Protein 5LBD (pdb70)

B-factor: mean 34.75, std 17.04, range [12.64, 109.46]

Structure (mmCIF, N/CA/C/O backbone):
data_5LBD
#
_entry.id   5LBD
#
_cell.length_a   38.800
_cell.length_b   65.191
_cell.length_c   85.590
_cell.angle_alpha   90.00
_cell.angle_beta   90.00
_cell.angle_gamma   90.00
#
_symmetry.space_group_name_H-M   'P 2 21 21'
#
loop_
_entity.id
_entity.type
_entity.pdbx_description
1 polymer 'Copper-transporting ATPase PAA1, chloroplastic'
2 non-polymer 'IODIDE ION'
3 non-polymer 'AMMONIUM ION'
4 non-polymer 'CHLORIDE ION'
5 non-polymer 1,2-ETHANEDIOL
6 water water
#
loop_
_atom_site.group_PDB
_atom_site.id
_atom_site.type_symbol
_atom_site.label_atom_id
_atom_site.label_alt_id
_atom_site.label_comp_id
_atom_site.label_asym_id
_atom_site.label_entity_id
_atom_site.label_seq_id
_atom_site.pdbx_PDB_ins_code
_atom_site.Cartn_x
_atom_site.Cartn_y
_atom_site.Cartn_z
_atom_site.o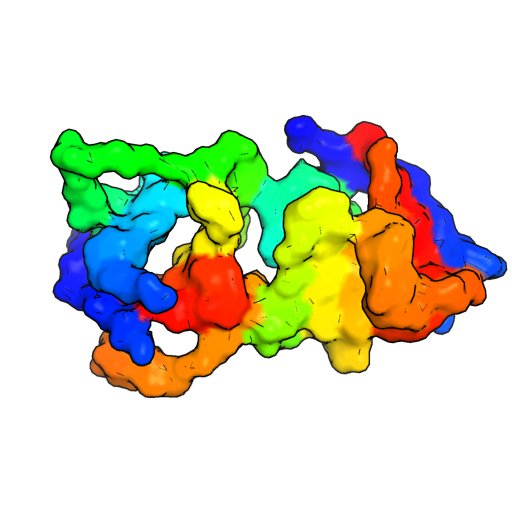ccupancy
_atom_site.B_iso_or_equiv
_atom_site.auth_seq_id
_atom_site.auth_comp_id
_atom_site.auth_asym_id
_atom_site.auth_atom_id
_atom_site.pdbx_PDB_model_num
ATOM 1 N N . SER A 1 3 ? 5.319 15.037 95.459 1.00 50.45 606 SER A N 1
ATOM 2 C CA . SER A 1 3 ? 5.740 16.380 95.832 1.00 54.29 606 SER A CA 1
ATOM 3 C C . SER A 1 3 ? 4.659 17.376 95.476 1.00 61.77 606 SER A C 1
ATOM 4 O O . SER A 1 3 ? 3.880 17.801 96.325 1.00 69.03 606 SER A O 1
ATOM 11 N N . HIS A 1 4 ? 4.615 17.719 94.197 1.00 44.61 607 HIS A N 1
ATOM 12 C CA . HIS A 1 4 ? 3.715 18.722 93.657 1.00 43.63 607 HIS A CA 1
ATOM 13 C C . HIS A 1 4 ? 2.551 18.026 92.958 1.00 43.97 607 HIS A C 1
ATOM 14 O O . HIS A 1 4 ? 2.674 17.680 91.777 1.00 47.62 607 HIS A O 1
ATOM 28 N N . PRO A 1 5 ? 1.420 17.779 93.633 1.00 31.80 608 PRO A N 1
ATOM 29 C CA . PRO A 1 5 ? 0.363 16.984 92.996 1.00 27.81 608 PRO A CA 1
ATOM 30 C C . PRO A 1 5 ? -0.185 17.672 91.758 1.00 27.09 608 PRO A C 1
ATOM 31 O O . PRO A 1 5 ? -0.397 18.891 91.734 1.00 24.30 608 PRO A O 1
ATOM 42 N N A VAL A 1 6 ? -0.411 16.876 90.717 0.41 25.53 609 VAL A N 1
ATOM 43 N N B VAL A 1 6 ? -0.407 16.867 90.720 0.59 25.17 609 VAL A N 1
ATOM 44 C CA A VAL A 1 6 ? -1.037 17.355 89.492 0.41 24.33 609 VAL A CA 1
ATOM 45 C CA B VAL A 1 6 ? -1.018 17.327 89.480 0.59 23.83 609 VAL A CA 1
ATOM 46 C C A VAL A 1 6 ? -2.060 16.324 89.042 0.41 21.43 609 VAL A C 1
ATOM 47 C C B VAL A 1 6 ? -2.069 16.312 89.057 0.59 21.27 609 VAL A C 1
ATOM 48 O O A VAL A 1 6 ? -1.805 15.114 89.088 0.41 23.67 609 VAL A O 1
ATOM 49 O O B VAL A 1 6 ? -1.838 15.098 89.125 0.59 23.91 609 VAL A O 1
ATOM 74 N N . VAL A 1 7 ? -3.219 16.813 88.597 1.00 21.29 610 VAL A N 1
ATOM 75 C CA . VAL A 1 7 ? -4.234 15.939 88.039 1.00 19.73 610 VAL A CA 1
ATOM 76 C C . VAL A 1 7 ? -3.657 15.262 86.815 1.00 24.54 610 VAL A C 1
ATOM 77 O O . VAL A 1 7 ? -3.091 15.923 85.933 1.00 23.51 610 VAL A O 1
ATOM 91 N N . THR A 1 8 ? -3.772 13.934 86.750 1.00 23.88 611 THR A N 1
ATOM 92 C CA . THR A 1 8 ? -3.313 13.242 85.552 1.00 29.67 611 THR A CA 1
ATOM 93 C C . THR A 1 8 ? -4.440 12.591 84.776 1.00 36.63 611 THR A C 1
ATOM 94 O O . THR A 1 8 ? -4.427 12.602 83.538 1.00 34.46 611 THR A O 1
ATOM 105 N N . GLU A 1 9 ? -5.431 12.052 85.465 1.00 21.40 612 GLU A N 1
ATOM 106 C CA . GLU A 1 9 ? -6.476 11.298 84.803 1.00 25.92 612 GLU A CA 1
ATOM 107 C C . GLU A 1 9 ? -7.787 11.505 85.534 1.00 24.18 612 GLU A C 1
ATOM 108 O O . GLU A 1 9 ? -7.841 11.454 86.768 1.00 22.65 612 GLU A O 1
ATOM 120 N N . VAL A 1 10 ? -8.844 11.713 84.763 1.00 20.28 613 VAL A N 1
ATOM 121 C CA . VAL A 1 10 ? -10.202 11.729 85.272 1.00 17.18 613 VAL A CA 1
ATOM 122 C C . VAL A 1 10 ? -10.927 10.563 84.631 1.00 18.46 613 VAL A C 1
ATOM 123 O O . VAL A 1 10 ? -10.970 10.468 83.398 1.00 21.66 613 VAL A O 1
ATOM 136 N N . ILE A 1 11 ? -11.469 9.654 85.456 1.00 18.23 614 ILE A N 1
ATOM 137 C CA . ILE A 1 11 ? -12.119 8.438 84.978 1.00 20.29 614 ILE A CA 1
ATOM 138 C C . ILE A 1 11 ? -13.613 8.516 85.280 1.00 20.22 614 ILE A C 1
ATOM 139 O O . ILE A 1 11 ? -13.999 8.781 86.425 1.00 20.75 614 ILE A O 1
ATOM 155 N N . ILE A 1 12 ? -14.437 8.225 84.278 1.00 26.52 615 ILE A N 1
ATOM 156 C CA . ILE A 1 12 ? -15.885 8.432 84.320 1.00 29.74 615 ILE A CA 1
ATOM 157 C C . ILE A 1 12 ? -16.581 7.095 84.100 1.00 27.70 615 ILE A C 1
ATOM 158 O O . ILE A 1 12 ? -16.288 6.409 83.117 1.00 30.76 615 ILE A O 1
ATOM 174 N N . PRO A 1 13 ? -17.567 6.720 84.922 1.00 31.04 616 PRO A N 1
ATOM 175 C CA . PRO A 1 13 ? -18.330 5.483 84.721 1.00 34.59 616 PRO A CA 1
ATOM 176 C C . PRO A 1 13 ? -19.535 5.639 83.808 1.00 38.94 616 PRO A C 1
ATOM 177 O O . PRO A 1 13 ? -20.036 4.579 83.378 1.00 47.17 616 PRO A O 1
ATOM 188 N N . THR A 1 23 ? -25.202 12.039 84.158 1.00 52.43 626 THR A N 1
ATOM 189 C CA . THR A 1 23 ? -23.872 11.717 83.641 1.00 47.81 626 THR A CA 1
ATOM 190 C C . THR A 1 23 ? -23.035 12.985 83.412 1.00 39.42 626 THR A C 1
ATOM 191 O O . THR A 1 23 ? -23.544 13.996 82.948 1.00 45.66 626 THR A O 1
ATOM 201 N N . TRP A 1 24 ? -21.750 12.929 83.745 1.00 27.54 627 TRP A N 1
ATOM 202 C CA . TRP A 1 24 ? -20.901 14.111 83.744 1.00 25.01 627 TRP A CA 1
ATOM 203 C C . TRP A 1 24 ? -19.629 13.799 82.973 1.00 34.40 627 TRP A C 1
ATOM 204 O O . TRP A 1 24 ? -19.060 12.710 83.108 1.00 31.72 627 TRP A O 1
ATOM 225 N N . SER A 1 25 ? -19.165 14.765 82.199 1.00 23.54 628 SER A N 1
ATOM 226 C CA . SER A 1 25 ? -17.940 14.575 81.445 1.00 21.57 628 SER A CA 1
ATOM 227 C C . SER A 1 25 ? -16.729 14.775 82.346 1.00 19.73 628 SER A C 1
ATOM 228 O O . SER A 1 25 ? -16.834 15.240 83.488 1.00 17.45 628 SER A O 1
ATOM 236 N N . GLU A 1 26 ? -15.548 14.475 81.789 1.00 18.39 629 GLU A N 1
ATOM 237 C CA . GLU A 1 26 ? -14.311 14.705 82.523 1.00 17.21 629 GLU A CA 1
ATOM 238 C C . GLU A 1 26 ? -14.178 16.168 82.918 1.00 14.98 629 GLU A C 1
ATOM 239 O O . GLU A 1 26 ? -13.823 16.477 84.068 1.00 15.16 629 GLU A O 1
ATOM 251 N N A VAL A 1 27 ? -14.444 17.082 81.979 0.48 16.24 630 VAL A N 1
ATOM 252 N N B VAL A 1 27 ? -14.466 17.095 82.004 0.52 18.06 630 VAL A N 1
ATOM 253 C CA A VAL A 1 27 ? -14.330 18.512 82.269 0.48 16.37 630 VAL A CA 1
ATOM 254 C CA B VAL A 1 27 ? -14.276 18.495 82.375 0.52 17.24 630 VAL A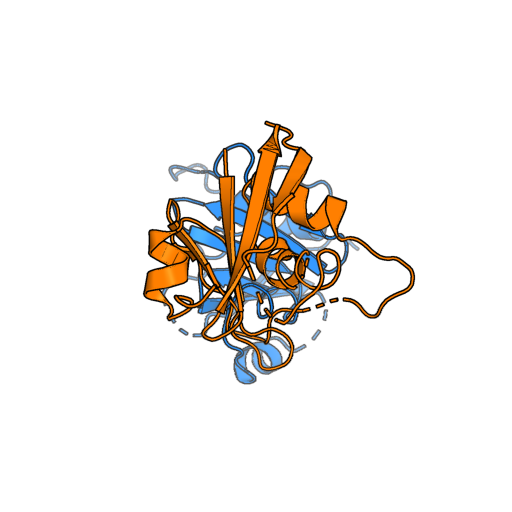 CA 1
ATOM 255 C C A VAL A 1 27 ? -15.351 18.930 83.322 0.48 16.98 630 VAL A C 1
ATOM 256 C C B VAL A 1 27 ? -15.365 18.968 83.326 0.52 15.15 630 VAL A C 1
ATOM 257 O O A VAL A 1 27 ? -15.039 19.677 84.256 0.48 14.78 630 VAL A O 1
ATOM 258 O O B VAL A 1 27 ? -15.111 19.809 84.194 0.52 18.54 630 VAL A O 1
ATOM 283 N N . GLU A 1 28 ? -16.585 18.446 83.198 1.00 14.87 631 GLU A N 1
ATOM 284 C CA . GLU A 1 28 ? -17.620 18.844 84.141 1.00 16.31 631 GLU A CA 1
ATOM 285 C C . GLU A 1 28 ? -17.303 18.362 85.544 1.00 15.39 631 GLU A C 1
ATOM 286 O O . GLU A 1 28 ? -17.563 19.079 86.513 1.00 16.45 631 GLU A O 1
ATOM 299 N N . VAL A 1 29 ? -16.763 17.141 85.661 1.00 15.01 632 VAL A N 1
ATOM 300 C CA . VAL A 1 29 ? -16.371 16.614 86.970 1.00 14.84 632 VAL A CA 1
ATOM 301 C C . VAL A 1 29 ? -15.304 17.489 87.594 1.00 14.78 632 VAL A C 1
ATOM 302 O O . VAL A 1 29 ? -15.376 17.822 88.788 1.00 15.77 632 VAL A O 1
ATOM 315 N N . LEU A 1 30 ? -14.324 17.914 86.793 1.00 13.95 633 LEU A N 1
ATOM 316 C CA . LEU A 1 30 ? -13.285 18.803 87.305 1.00 17.88 633 LEU A CA 1
ATOM 317 C C . LEU A 1 30 ? -13.872 20.129 87.774 1.00 15.19 633 LEU A C 1
ATOM 318 O O . LEU A 1 30 ? -13.464 20.677 88.815 1.00 16.23 633 LEU A O 1
ATOM 351 N N . LEU A 1 32 ? -16.981 20.758 88.778 1.00 16.38 635 LEU A N 1
ATOM 352 C CA . LEU A 1 32 ? -17.783 20.604 89.987 1.00 14.39 635 LEU A CA 1
ATOM 353 C C . LEU A 1 32 ? -16.886 20.424 91.197 1.00 13.52 635 LEU A C 1
ATOM 354 O O . LEU A 1 32 ? -17.114 21.015 92.254 1.00 15.42 635 LEU A O 1
ATOM 370 N N . ALA A 1 33 ? -15.868 19.582 91.062 1.00 15.43 636 ALA A N 1
ATOM 371 C CA . ALA A 1 33 ? -14.966 19.369 92.205 1.00 15.84 636 ALA A CA 1
ATOM 372 C C . ALA A 1 33 ? -14.217 20.651 92.564 1.00 13.96 636 ALA A C 1
ATOM 373 O O . ALA A 1 33 ? -14.053 20.988 93.738 1.00 16.68 636 ALA A O 1
ATOM 380 N N . ALA A 1 34 ? -13.798 21.413 91.558 1.00 14.84 637 ALA A N 1
ATOM 381 C CA . ALA A 1 34 ? -13.118 22.661 91.844 1.00 14.94 637 ALA A CA 1
ATOM 382 C C . ALA A 1 34 ? -14.011 23.645 92.582 1.00 16.93 637 ALA A C 1
ATOM 383 O O . ALA A 1 34 ? -13.513 24.457 93.353 1.00 17.28 637 ALA A O 1
ATOM 390 N N . ALA A 1 35 ? -15.316 23.632 92.321 1.00 15.25 638 ALA A N 1
ATOM 391 C CA . ALA A 1 35 ? -16.211 24.522 93.041 1.00 17.58 638 ALA A CA 1
ATOM 392 C C . ALA A 1 35 ? -16.235 24.190 94.529 1.00 15.64 638 ALA A C 1
ATOM 393 O O . ALA A 1 35 ? -16.273 25.082 95.377 1.00 18.11 638 ALA A O 1
ATOM 400 N N . VAL A 1 36 ? -16.202 22.902 94.849 1.00 15.17 639 VAL A N 1
ATOM 401 C CA . VAL A 1 36 ? -16.093 22.483 96.246 1.00 15.60 639 VAL A CA 1
ATOM 402 C C . VAL A 1 36 ? -14.760 22.927 96.832 1.00 15.87 639 VAL A C 1
ATOM 403 O O . VAL A 1 36 ? -14.697 23.398 97.980 1.00 19.35 639 VAL A O 1
ATOM 416 N N . GLU A 1 37 ? -13.683 22.710 96.081 1.00 17.07 640 GLU A N 1
ATOM 417 C CA . GLU A 1 37 ? -12.309 22.909 96.543 1.00 20.90 640 GLU A CA 1
ATOM 418 C C . GLU A 1 37 ? -11.807 24.344 96.397 1.00 18.35 640 GLU A C 1
ATOM 419 O O . GLU A 1 37 ? -10.664 24.599 96.766 1.00 20.16 640 GLU A O 1
ATOM 431 N N . SER A 1 38 ? -12.656 25.287 95.980 1.00 21.01 641 SER A N 1
ATOM 432 C CA . SER A 1 38 ? -12.191 26.581 95.460 1.00 20.54 641 SER A CA 1
ATOM 433 C C . SER A 1 38 ? -11.277 27.324 96.422 1.00 24.68 641 SER A C 1
ATOM 434 O O . SER A 1 38 ? -10.309 27.956 95.981 1.00 31.71 641 SER A O 1
ATOM 442 N N . ASN A 1 39 ? -11.565 27.300 97.724 1.00 20.81 642 ASN A N 1
ATOM 443 C CA . ASN A 1 39 ? -10.775 28.069 98.665 1.00 25.88 642 ASN A CA 1
ATOM 444 C C . ASN A 1 39 ? -9.785 27.235 99.461 1.00 23.44 642 ASN A C 1
ATOM 445 O O . ASN A 1 39 ? -9.222 27.757 100.430 1.00 25.48 642 ASN A O 1
ATOM 456 N N . THR A 1 40 ? -9.547 25.980 99.073 1.00 21.48 643 THR A N 1
ATOM 457 C CA . THR A 1 40 ? -8.733 25.105 99.901 1.00 21.21 643 THR A CA 1
ATOM 458 C C . THR A 1 40 ? -7.279 25.528 99.835 1.00 24.72 643 THR A C 1
ATOM 459 O O . THR A 1 40 ? -6.798 26.059 98.821 1.00 28.60 643 THR A O 1
ATOM 470 N N . THR A 1 41 ? -6.581 25.284 100.938 1.00 27.08 644 THR A N 1
ATOM 471 C CA . THR A 1 41 ? -5.135 25.341 100.959 1.00 35.20 644 THR A CA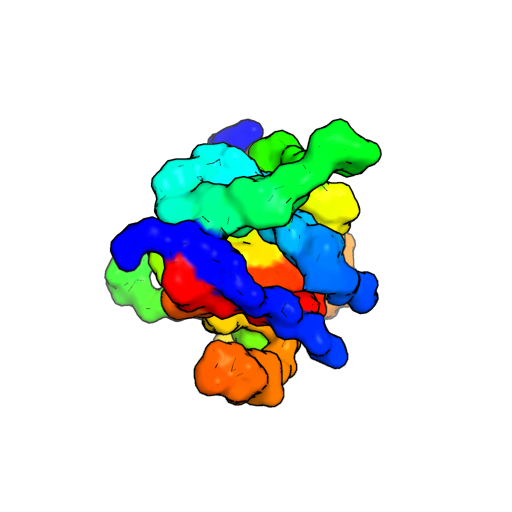 1
ATOM 472 C C . THR A 1 41 ? -4.487 23.973 100.763 1.00 25.48 644 THR A C 1
ATOM 473 O O . THR A 1 41 ? -3.260 23.905 100.693 1.00 31.10 644 THR A O 1
ATOM 484 N N . HIS A 1 42 ? -5.266 22.886 100.720 1.00 25.22 645 HIS A N 1
ATOM 485 C CA . HIS A 1 42 ? -4.681 21.551 100.579 1.00 25.97 645 HIS A CA 1
ATOM 486 C C . HIS A 1 42 ? -4.085 21.388 99.182 1.00 21.87 645 HIS A C 1
ATOM 487 O O . HIS A 1 42 ? -4.756 21.688 98.204 1.00 20.60 645 HIS A O 1
ATOM 501 N N . PRO A 1 43 ? -2.866 20.877 99.050 1.00 23.03 646 PRO A N 1
ATOM 502 C CA . PRO A 1 43 ? -2.273 20.741 97.707 1.00 22.53 646 PRO A CA 1
ATOM 503 C C . PRO A 1 43 ? -3.092 19.913 96.715 1.00 27.24 646 PRO A C 1
ATOM 504 O O . PRO A 1 43 ? -3.149 20.249 95.523 1.00 20.13 646 PRO A O 1
ATOM 515 N N . VAL A 1 44 ? -3.733 18.828 97.143 1.00 20.46 647 VAL A N 1
ATOM 516 C CA . VAL A 1 44 ? -4.512 18.065 96.156 1.00 19.99 647 VAL A CA 1
ATOM 517 C C . VAL A 1 44 ? -5.699 18.894 95.656 1.00 19.82 647 VAL A C 1
ATOM 518 O O . VAL A 1 44 ? -6.037 18.886 94.454 1.00 20.81 647 VAL A O 1
ATOM 531 N N . GLY A 1 45 ? -6.361 19.610 96.567 1.00 20.67 648 GLY A N 1
ATOM 532 C CA . GLY A 1 45 ? -7.477 20.432 96.163 1.00 19.62 648 GLY A CA 1
ATOM 533 C C . GLY A 1 45 ? -7.042 21.557 95.247 1.00 19.95 648 GLY A C 1
ATOM 534 O O . GLY A 1 45 ? -7.702 21.857 94.245 1.00 19.62 648 GLY A O 1
ATOM 538 N N . LYS A 1 46 ? -5.904 22.174 95.552 1.00 16.69 649 LYS A N 1
ATOM 539 C CA . LYS A 1 46 ? -5.375 23.209 94.680 1.00 16.89 649 LYS A CA 1
ATOM 540 C C . LYS A 1 46 ? -5.069 22.661 93.297 1.00 17.22 649 LYS A C 1
ATOM 541 O O . LYS A 1 46 ? -5.200 23.381 92.300 1.00 16.75 649 LYS A O 1
ATOM 560 N N . ALA A 1 47 ? -4.626 21.412 93.219 1.00 16.21 650 ALA A N 1
ATOM 561 C CA . ALA A 1 47 ? -4.368 20.804 91.916 1.00 20.59 650 ALA A CA 1
ATOM 562 C C . ALA A 1 47 ? -5.651 20.655 91.108 1.00 15.89 650 ALA A C 1
ATOM 563 O O . ALA A 1 47 ? -5.625 20.853 89.881 1.00 17.04 650 ALA A O 1
ATOM 570 N N . ILE A 1 48 ? -6.763 20.274 91.756 1.00 15.38 651 ILE A N 1
ATOM 571 C CA . ILE A 1 48 ? -8.058 20.204 91.079 1.00 14.75 651 ILE A CA 1
ATOM 572 C C . ILE A 1 48 ? -8.457 21.586 90.568 1.00 14.77 651 ILE A C 1
ATOM 573 O O . ILE A 1 48 ? -8.850 21.758 89.406 1.00 14.04 651 ILE A O 1
ATOM 589 N N . VAL A 1 49 ? -8.357 22.598 91.439 1.00 13.44 652 VAL A N 1
ATOM 590 C CA . VAL A 1 49 ? -8.702 23.951 91.049 1.00 14.56 652 VAL A CA 1
ATOM 591 C C . VAL A 1 49 ? -7.888 24.398 89.829 1.00 15.68 652 VAL A C 1
ATOM 592 O O . VAL A 1 49 ? -8.418 25.025 88.912 1.00 17.61 652 VAL A O 1
ATOM 605 N N . LYS A 1 50 ? -6.576 24.144 89.836 1.00 15.79 653 LYS A N 1
ATOM 606 C CA . LYS A 1 50 ? -5.718 24.554 88.734 1.00 16.69 653 LYS A CA 1
ATOM 607 C C . LYS A 1 50 ? -6.146 23.871 87.444 1.00 16.13 653 LYS A C 1
ATOM 608 O O . LYS A 1 50 ? -6.260 24.517 86.396 1.00 17.75 653 LYS A O 1
ATOM 627 N N . ALA A 1 51 ? -6.401 22.571 87.519 1.00 16.28 654 ALA A N 1
ATOM 628 C CA . ALA A 1 51 ? -6.744 21.811 86.315 1.00 17.98 654 ALA A CA 1
ATOM 629 C C . ALA A 1 51 ? -8.076 22.273 85.736 1.00 14.61 654 ALA A C 1
ATOM 630 O O . ALA A 1 51 ? -8.270 22.235 84.515 1.00 16.31 654 ALA A O 1
ATOM 637 N N . ALA A 1 52 ? -8.981 22.724 86.582 1.00 16.70 655 ALA A N 1
ATOM 638 C CA . ALA A 1 52 ? -10.355 23.039 86.233 1.00 18.40 655 ALA A CA 1
ATOM 639 C C . ALA A 1 52 ? -10.562 24.463 85.761 1.00 18.83 655 ALA A C 1
ATOM 640 O O . ALA A 1 52 ? -11.664 24.790 85.306 1.00 21.03 655 ALA A O 1
ATOM 647 N N . ARG A 1 53 ? -9.559 25.328 85.860 1.00 22.41 656 ARG A N 1
ATOM 648 C CA . ARG A 1 53 ? -9.721 26.724 85.482 1.00 24.16 656 ARG A CA 1
ATOM 649 C C . ARG A 1 53 ? -10.265 26.815 84.063 1.00 25.66 656 ARG A C 1
ATOM 650 O O . ARG A 1 53 ? -9.813 26.104 83.168 1.00 24.98 656 ARG A O 1
ATOM 671 N N . ALA A 1 54 ? -11.259 27.668 83.863 1.00 28.04 657 ALA A N 1
ATOM 672 C CA . ALA A 1 54 ? -11.883 27.815 82.550 1.00 30.15 657 ALA A CA 1
ATOM 673 C C . ALA A 1 54 ? -12.228 29.284 82.406 1.00 32.84 657 ALA A C 1
ATOM 674 O O . ALA A 1 54 ? -13.313 29.705 82.798 1.00 34.81 657 ALA A O 1
ATOM 681 N N . ARG A 1 55 ? -11.309 30.055 81.831 1.00 33.17 658 ARG A N 1
ATOM 682 C CA . ARG A 1 55 ? -11.542 31.493 81.785 1.00 36.05 658 ARG A CA 1
ATOM 683 C C . ARG A 1 55 ? -12.738 31.829 80.905 1.00 39.47 658 ARG A C 1
ATOM 684 O O . ARG A 1 55 ? -13.327 32.905 81.046 1.00 50.03 658 ARG A O 1
ATOM 705 N N . ASN A 1 56 ? -13.148 30.896 80.055 1.00 39.91 659 ASN A N 1
ATOM 706 C CA . ASN A 1 56 ? -14.203 31.102 79.079 1.00 56.10 659 ASN A CA 1
ATOM 707 C C . ASN A 1 56 ? -15.573 30.623 79.558 1.00 45.44 659 ASN A C 1
ATOM 708 O O . ASN A 1 56 ? -16.536 30.703 78.793 1.00 62.10 659 ASN A O 1
ATOM 719 N N . CYS A 1 57 ? -15.691 30.123 80.793 1.00 47.18 660 CYS A N 1
ATOM 720 C CA . CYS A 1 57 ? -16.921 29.494 81.264 1.00 47.55 660 CYS A CA 1
ATOM 721 C C . CYS A 1 57 ? -17.499 30.267 82.438 1.00 50.31 660 CYS A C 1
ATOM 722 O O . CYS A 1 57 ? -16.759 30.768 83.289 1.00 59.44 660 CYS A O 1
ATOM 730 N N . GLN A 1 58 ? -18.836 30.322 82.490 1.00 49.44 661 GLN A N 1
ATOM 731 C CA . GLN A 1 58 ? -19.540 30.809 83.674 1.00 57.40 661 GLN A CA 1
ATOM 732 C C . GLN A 1 58 ? -19.226 29.908 84.862 1.00 60.45 661 GLN A C 1
ATOM 733 O O . GLN A 1 58 ? -19.721 28.779 84.958 1.00 66.15 661 GLN A O 1
ATOM 747 N N . THR A 1 59 ? -18.400 30.401 85.770 1.00 61.89 662 THR A N 1
ATOM 748 C CA . THR A 1 59 ? -17.928 29.571 86.867 1.00 57.18 662 THR A CA 1
ATOM 749 C C . THR A 1 59 ? -19.094 29.112 87.735 1.00 58.77 662 THR A C 1
ATOM 750 O O . THR A 1 59 ? -19.902 29.926 88.193 1.00 68.20 662 THR A O 1
ATOM 795 N N . LYS A 1 61 ? -20.384 27.889 91.231 1.00 42.64 664 LYS A N 1
ATOM 796 C CA . LYS A 1 61 ? -19.952 28.184 92.586 1.00 38.64 664 LYS A CA 1
ATOM 797 C C . LYS A 1 61 ? -20.736 27.361 93.594 1.00 36.47 664 LYS A C 1
ATOM 798 O O . LYS A 1 61 ? -21.914 27.040 93.398 1.00 36.13 664 LYS A O 1
ATOM 818 N N . ALA A 1 62 ? -20.055 27.025 94.678 1.00 30.35 665 ALA A N 1
ATOM 819 C CA . ALA A 1 62 ? -20.712 26.446 95.827 1.00 30.03 665 ALA A CA 1
ATOM 820 C C . ALA A 1 62 ? -21.671 27.458 96.441 1.00 31.73 665 ALA A C 1
ATOM 821 O O . ALA A 1 62 ? -21.409 28.664 96.461 1.00 33.60 665 ALA A O 1
ATOM 828 N N . GLU A 1 63 ? -22.764 26.948 96.969 1.00 31.79 666 GLU A N 1
ATOM 829 C CA . GLU A 1 63 ? -23.700 27.825 97.680 1.00 33.83 666 GLU A CA 1
ATOM 830 C C . GLU A 1 63 ? -23.032 28.343 98.942 1.00 33.44 666 GLU A C 1
ATOM 831 O O . GLU A 1 63 ? -22.387 27.626 99.644 1.00 31.21 666 GLU A O 1
ATOM 843 N N . ASP A 1 64 ? -23.276 29.603 99.253 1.00 36.07 667 ASP A N 1
ATOM 844 C CA . ASP A 1 64 ? -22.664 30.205 100.427 1.00 50.09 667 ASP A CA 1
ATOM 845 C C . ASP A 1 64 ? -23.019 29.423 101.679 1.00 36.17 667 ASP A C 1
ATOM 846 O O . ASP A 1 64 ? -24.178 29.048 101.892 1.00 35.58 667 ASP A O 1
ATOM 855 N N . GLY A 1 65 ? -22.009 29.142 102.493 1.00 33.65 668 GLY A N 1
ATOM 856 C CA . GLY A 1 65 ? -22.208 28.482 103.758 1.00 41.45 668 GLY A CA 1
ATOM 857 C C . GLY A 1 65 ? -22.400 26.976 103.712 1.00 39.02 668 GLY A C 1
ATOM 858 O O . GLY A 1 65 ? -22.622 26.374 104.765 1.00 41.21 668 GLY A O 1
ATOM 862 N N A THR A 1 66 ? -22.335 26.337 102.536 0.70 28.44 669 THR A N 1
ATOM 863 N N B THR A 1 66 ? -22.313 26.355 102.540 0.30 28.76 669 THR A N 1
ATOM 864 C CA A THR A 1 66 ? -22.550 24.900 102.448 0.70 26.37 669 THR A CA 1
ATOM 865 C CA B THR A 1 66 ? -22.545 24.928 102.432 0.30 26.41 669 THR A CA 1
ATOM 866 C C A THR A 1 66 ? -21.260 24.088 102.440 0.70 24.68 669 THR A C 1
ATOM 867 C C B THR A 1 66 ? -21.266 24.103 102.503 0.30 24.70 669 THR A C 1
ATOM 868 O O A THR A 1 66 ? -21.326 22.865 102.528 0.70 23.28 669 THR A O 1
ATOM 869 O O B THR A 1 66 ? -21.345 22.895 102.724 0.30 24.44 669 THR A O 1
ATOM 890 N N . PHE A 1 67 ? -20.097 24.715 102.322 1.00 25.06 670 PHE A N 1
ATOM 891 C CA . PHE A 1 67 ? -18.851 23.963 102.334 1.00 23.74 670 PHE A CA 1
ATOM 892 C C . PHE A 1 67 ? -18.611 23.345 103.704 1.00 23.26 670 PHE A C 1
ATOM 893 O O . PHE A 1 67 ? -18.695 24.035 104.722 1.00 24.39 670 PHE A O 1
ATOM 910 N N . THR A 1 68 ? -18.314 22.057 103.709 1.00 21.25 671 THR A N 1
ATOM 911 C CA . THR A 1 68 ? -18.162 21.240 104.897 1.00 25.31 671 THR A CA 1
ATOM 912 C C . THR A 1 68 ? -17.020 20.269 104.632 1.00 25.39 671 THR A C 1
ATOM 913 O O . THR A 1 68 ? -16.891 19.746 103.525 1.00 22.15 671 THR A O 1
ATOM 924 N N . GLU A 1 69 ? -16.169 20.046 105.622 1.00 23.50 672 GLU A N 1
ATOM 925 C CA . GLU A 1 69 ? -15.016 19.186 105.401 1.00 25.69 672 GLU A CA 1
ATOM 926 C C . GLU A 1 69 ? -14.708 18.399 106.667 1.00 22.40 672 GLU A C 1
ATOM 927 O O . GLU A 1 69 ? -14.889 18.910 107.770 1.00 25.62 672 GLU A O 1
ATOM 939 N N . GLU A 1 70 ? -14.267 17.159 106.506 1.00 22.05 673 GLU A N 1
ATOM 940 C CA . GLU A 1 70 ? -13.695 16.389 107.611 1.00 23.21 673 GLU A CA 1
ATOM 941 C C . GLU A 1 70 ? -12.273 16.057 107.186 1.00 20.69 673 GLU A C 1
ATOM 942 O O . GLU A 1 70 ? -12.099 15.275 106.229 1.00 17.26 673 GLU A O 1
ATOM 954 N N . PRO A 1 71 ? -11.255 16.680 107.760 1.00 25.56 674 PRO A N 1
ATOM 955 C CA . PRO A 1 71 ? -9.888 16.523 107.249 1.00 37.78 674 PRO A CA 1
ATOM 956 C C . PRO A 1 71 ? -9.468 15.065 107.162 1.00 31.55 674 PRO A C 1
ATOM 957 O O . PRO A 1 71 ? -9.709 14.273 108.065 1.00 28.80 674 PRO A O 1
ATOM 968 N N . GLY A 1 72 ? -8.900 14.691 106.024 1.00 29.22 675 GLY A N 1
ATOM 969 C CA . GLY A 1 72 ? -8.468 13.326 105.826 1.00 32.95 675 GLY A CA 1
ATOM 970 C C . GLY A 1 72 ? -9.521 12.414 105.240 1.00 24.60 675 GLY A C 1
ATOM 971 O O . GLY A 1 72 ? -9.194 11.293 104.822 1.00 28.44 675 GLY A O 1
ATOM 975 N N . SER A 1 73 ? -10.778 12.844 105.219 1.00 17.47 676 SER A N 1
ATOM 976 C CA . SER A 1 73 ? -11.862 12.085 104.630 1.00 17.02 676 SER A CA 1
ATOM 977 C C . SER A 1 73 ? -12.433 12.753 103.392 1.00 17.00 676 SER A C 1
ATOM 978 O O . SER A 1 73 ? -12.493 12.135 102.341 1.00 17.32 676 SER A O 1
ATOM 986 N N . GLY A 1 74 ? -12.836 14.015 103.468 1.00 15.10 677 GLY A N 1
ATOM 987 C CA . GLY A 1 74 ? -13.269 14.696 102.258 1.00 14.14 677 GLY A CA 1
ATOM 988 C C . GLY A 1 74 ? -13.963 16.000 102.571 1.00 15.30 677 GLY A C 1
ATOM 989 O O . GLY A 1 74 ? -14.005 16.463 103.713 1.00 15.55 677 GLY A O 1
ATOM 993 N N . ALA A 1 75 ? -14.503 16.580 101.503 1.00 15.22 678 ALA A N 1
ATOM 994 C CA . ALA A 1 75 ? -15.273 17.806 101.548 1.00 14.20 678 ALA A CA 1
ATOM 995 C C . ALA A 1 75 ? -16.551 17.639 100.751 1.00 13.95 678 ALA A C 1
ATOM 996 O O . ALA A 1 75 ? -16.688 16.726 99.929 1.00 14.03 678 ALA A O 1
ATOM 1003 N N . VAL A 1 76 ? -17.492 18.544 101.005 1.00 15.55 679 VAL A N 1
ATOM 1004 C CA . VAL A 1 76 ? -18.784 18.561 100.328 1.00 16.59 679 VAL A CA 1
ATOM 1005 C C . VAL A 1 76 ? -19.277 19.999 100.263 1.00 15.19 679 VAL A C 1
ATOM 1006 O O . VAL A 1 76 ? -18.993 20.813 101.151 1.00 17.86 679 VAL A O 1
ATOM 1019 N N . ALA A 1 77 ? -20.008 20.327 99.199 1.00 16.70 680 ALA A N 1
ATOM 1020 C CA . ALA A 1 77 ? -20.704 21.600 99.108 1.00 15.76 680 ALA A CA 1
ATOM 1021 C C . ALA A 1 77 ? -21.870 21.385 98.166 1.00 16.76 680 ALA A C 1
ATOM 1022 O O . ALA A 1 77 ? -21.951 20.369 97.472 1.00 20.44 680 ALA A O 1
ATOM 1029 N N . ILE A 1 78 ? -22.780 22.332 98.145 1.00 16.53 681 ILE A N 1
ATOM 1030 C CA . ILE A 1 78 ? -23.834 22.341 97.149 1.00 18.40 681 ILE A CA 1
ATOM 1031 C C . ILE A 1 78 ? -23.341 23.182 95.991 1.00 19.07 681 ILE A C 1
ATOM 1032 O O . ILE A 1 78 ? -23.013 24.355 96.159 1.00 23.00 681 ILE A O 1
ATOM 1048 N N . VAL A 1 79 ? -23.336 22.591 94.803 1.00 20.11 682 VAL A N 1
ATOM 1049 C CA . VAL A 1 79 ? -22.927 23.298 93.597 1.00 21.68 682 VAL A CA 1
ATOM 1050 C C . VAL A 1 79 ? -24.062 23.183 92.604 1.00 24.62 682 VAL A C 1
ATOM 1051 O O . VAL A 1 79 ? -24.449 22.069 92.239 1.00 26.69 682 VAL A O 1
ATOM 1064 N N . ASN A 1 80 ? -24.605 24.326 92.194 1.00 29.88 683 ASN A N 1
ATOM 1065 C CA . ASN A 1 80 ? -25.746 24.370 91.292 1.00 31.36 683 ASN A CA 1
ATOM 1066 C C . ASN A 1 80 ? -26.771 23.311 91.672 1.00 42.66 683 ASN A C 1
ATOM 1067 O O . ASN A 1 80 ? -27.173 22.475 90.865 1.00 31.06 683 ASN A O 1
ATOM 1078 N N . ASN A 1 81 ? -27.176 23.340 92.941 1.00 33.09 684 ASN A N 1
ATOM 1079 C CA . ASN A 1 81 ? -28.248 22.513 93.474 1.00 27.41 684 ASN A CA 1
ATOM 1080 C C . ASN A 1 81 ? -27.896 21.033 93.554 1.00 27.53 684 ASN A C 1
ATOM 1081 O O . ASN A 1 81 ? -28.791 20.194 93.719 1.00 38.37 684 ASN A O 1
ATOM 1092 N N . LYS A 1 82 ? -26.621 20.679 93.457 1.00 25.79 685 LYS A N 1
ATOM 1093 C CA . LYS A 1 82 ? -26.198 19.296 93.593 1.00 28.21 685 LYS A CA 1
ATOM 1094 C C . LYS A 1 82 ? -25.293 19.155 94.798 1.00 21.91 685 LYS A C 1
ATOM 1095 O O . LYS A 1 82 ? -24.454 20.019 95.048 1.00 22.14 685 LYS A O 1
ATOM 1114 N N . ARG A 1 83 ? -25.408 18.025 95.515 1.00 22.52 686 ARG A N 1
ATOM 1115 C CA . ARG A 1 83 ? -24.483 17.720 96.604 1.00 19.12 686 ARG A CA 1
ATOM 1116 C C . ARG A 1 83 ? -23.235 17.076 96.016 1.00 20.62 686 ARG A C 1
ATOM 1117 O O . ARG A 1 83 ? -23.269 15.916 95.595 1.00 25.59 686 ARG A O 1
ATOM 1138 N N . VAL A 1 84 ? -22.129 17.809 96.012 1.00 18.74 687 VAL A N 1
ATOM 1139 C CA . VAL A 1 84 ? -20.902 17.381 95.349 1.00 16.18 687 VAL A CA 1
ATOM 1140 C C . VAL A 1 84 ? -19.898 17.040 96.438 1.00 16.97 687 VAL A C 1
ATOM 1141 O O . VAL A 1 84 ? -19.571 17.895 97.263 1.00 16.31 687 VAL A O 1
ATOM 1154 N N . THR A 1 85 ? -19.415 15.800 96.446 1.00 14.03 688 THR A N 1
ATOM 1155 C CA . THR A 1 85 ? -18.437 15.341 97.415 1.00 13.00 688 THR A CA 1
ATOM 1156 C C . THR A 1 85 ? -17.111 15.110 96.716 1.00 16.69 688 THR A C 1
ATOM 1157 O O . THR A 1 85 ? -17.060 14.664 95.572 1.00 16.71 688 THR A O 1
ATOM 1168 N N . VAL A 1 86 ? -16.029 15.380 97.435 1.00 15.74 689 VAL A N 1
ATOM 1169 C CA . VAL A 1 86 ? -14.670 15.205 96.965 1.00 12.72 689 VAL A CA 1
ATOM 1170 C C . VAL A 1 86 ? -13.892 14.556 98.098 1.00 16.02 689 VAL A C 1
ATOM 1171 O O . VAL A 1 86 ? -13.692 15.186 99.144 1.00 15.10 689 VAL A O 1
ATOM 1184 N N . GLY A 1 87 ? -13.467 13.312 97.920 1.00 13.16 690 GLY A N 1
ATOM 1185 C CA . GLY A 1 87 ? -12.726 12.677 98.996 1.00 15.28 690 GLY A CA 1
ATOM 1186 C C . GLY A 1 87 ? -12.508 11.204 98.802 1.00 15.71 690 GLY A C 1
ATOM 1187 O O . GLY A 1 87 ? -12.432 10.715 97.672 1.00 14.90 690 GLY A O 1
ATOM 1191 N N . THR A 1 88 ? -12.318 10.509 99.921 1.00 14.27 691 THR A N 1
ATOM 1192 C CA . THR A 1 88 ? -12.105 9.080 99.843 1.00 12.64 691 THR A CA 1
ATOM 1193 C C . THR A 1 88 ? -13.355 8.375 99.323 1.00 14.59 691 THR A C 1
ATOM 1194 O O . THR A 1 88 ? -14.468 8.900 99.360 1.00 15.59 691 THR A O 1
ATOM 1205 N N . LEU A 1 89 ? -13.158 7.131 98.904 1.00 16.69 692 LEU A N 1
ATOM 1206 C CA . LEU A 1 89 ? -14.293 6.315 98.495 1.00 17.38 692 LEU A CA 1
ATOM 1207 C C . LEU A 1 89 ? -15.289 6.158 99.641 1.00 21.35 692 LEU A C 1
ATOM 1208 O O . LEU A 1 89 ? -16.505 6.246 99.432 1.00 18.31 692 LEU A O 1
ATOM 1224 N N . GLU A 1 90 ? -14.785 5.978 100.867 1.00 20.48 693 GLU A N 1
ATOM 1225 C CA . GLU A 1 90 ? -15.666 5.858 102.031 1.00 20.02 693 GLU A CA 1
ATOM 1226 C C . GLU A 1 90 ? -16.489 7.114 102.218 1.00 16.31 693 GLU A C 1
ATOM 1227 O O . GLU A 1 90 ? -17.682 7.037 102.537 1.00 19.63 693 GLU A O 1
ATOM 1239 N N . TRP A 1 91 ? -15.865 8.284 102.027 1.00 16.29 694 TRP A N 1
ATOM 1240 C CA . TRP A 1 91 ? -16.546 9.566 102.198 1.00 14.44 694 TRP A CA 1
ATOM 1241 C C . TRP A 1 91 ? -17.681 9.732 101.204 1.00 14.54 694 TRP A C 1
ATOM 1242 O O . TRP A 1 91 ? -18.797 10.116 101.565 1.00 16.53 694 TRP A O 1
ATOM 1263 N N A VAL A 1 92 ? -17.390 9.478 99.934 0.47 15.42 695 VAL A N 1
ATOM 1264 N N B VAL A 1 92 ? -17.430 9.431 99.939 0.53 14.49 695 VAL A N 1
ATOM 1265 C CA A VAL A 1 92 ? -18.389 9.607 98.884 0.47 15.23 695 VAL A CA 1
ATOM 1266 C CA B VAL A 1 92 ? -18.466 9.662 98.953 0.53 16.50 695 VAL A CA 1
ATOM 1267 C C A VAL A 1 92 ? -19.563 8.676 99.157 0.47 13.05 695 VAL A C 1
ATOM 1268 C C B VAL A 1 92 ? -19.588 8.646 99.096 0.53 16.32 695 VAL A C 1
ATOM 1269 O O A VAL A 1 92 ? -20.727 9.086 99.079 0.47 18.13 695 VAL A O 1
ATOM 1270 O O B VAL A 1 92 ? -20.751 8.968 98.845 0.53 17.88 695 VAL A O 1
ATOM 1295 N N . LYS A 1 93 ? -19.271 7.407 99.482 1.00 15.56 696 LYS A N 1
ATOM 1296 C CA . LYS A 1 93 ? -20.321 6.433 99.774 1.00 15.94 696 LYS A CA 1
ATOM 1297 C C . LYS A 1 93 ? -21.137 6.827 100.999 1.00 16.84 696 LYS A C 1
ATOM 1298 O O . LYS A 1 93 ? -22.348 6.572 101.061 1.00 18.65 696 LYS A O 1
ATOM 1318 N N . ARG A 1 94 ? -20.477 7.385 102.012 1.00 16.97 697 ARG A N 1
ATOM 1319 C CA . ARG A 1 94 ? -21.203 7.754 103.223 1.00 19.48 697 ARG A CA 1
ATOM 1320 C C . ARG A 1 94 ? -22.223 8.831 102.910 1.00 16.84 697 ARG A C 1
ATOM 1321 O O . ARG A 1 94 ? -23.299 8.875 103.511 1.00 20.83 697 ARG A O 1
ATOM 1342 N N . HIS A 1 95 ? -21.893 9.683 101.964 1.00 16.78 698 HIS A N 1
ATOM 1343 C CA . HIS A 1 95 ? -22.783 10.733 101.502 1.00 16.03 698 HIS A CA 1
ATOM 1344 C C . HIS A 1 95 ? -23.785 10.256 100.441 1.00 17.41 698 HIS A C 1
ATOM 1345 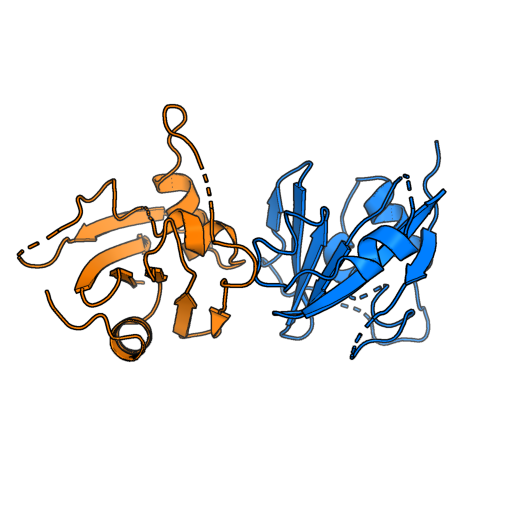O O . HIS A 1 95 ? -24.478 11.103 99.847 1.00 19.56 698 HIS A O 1
ATOM 1360 N N . GLY A 1 96 ? -23.908 8.952 100.203 1.00 16.96 699 GLY A N 1
ATOM 1361 C CA . GLY A 1 96 ? -25.028 8.445 99.445 1.00 21.26 699 GLY A CA 1
ATOM 1362 C C . GLY A 1 96 ? -24.700 7.902 98.066 1.00 17.62 699 GLY A C 1
ATOM 1363 O O . GLY A 1 96 ? -25.596 7.368 97.425 1.00 24.09 699 GLY A O 1
ATOM 1367 N N . ALA A 1 97 ? -23.453 7.949 97.651 1.00 19.39 700 ALA A N 1
ATOM 1368 C CA . ALA A 1 97 ? -23.100 7.413 96.344 1.00 24.14 700 ALA A CA 1
ATOM 1369 C C . ALA A 1 97 ? -23.024 5.894 96.404 1.00 23.11 700 ALA A C 1
ATOM 1370 O O . ALA A 1 97 ? -22.615 5.312 97.401 1.00 25.95 700 ALA A O 1
ATOM 1377 N N . THR A 1 98 ? -23.404 5.240 95.335 1.00 33.77 701 THR A N 1
ATOM 1378 C CA . THR A 1 98 ? -23.260 3.791 95.317 1.00 38.63 701 THR A CA 1
ATOM 1379 C C . THR A 1 98 ? -21.906 3.419 94.717 1.00 52.04 701 THR A C 1
ATOM 1380 O O . THR A 1 98 ? -21.419 4.077 93.792 1.00 62.45 701 THR A O 1
ATOM 1391 N N . GLY A 1 99 ? -21.284 2.382 95.285 1.00 53.90 702 GLY A N 1
ATOM 1392 C CA . GLY A 1 99 ? -19.932 2.003 94.915 1.00 44.59 702 GLY A CA 1
ATOM 1393 C C . GLY A 1 99 ? -19.829 1.449 93.506 1.00 44.05 702 GLY A C 1
ATOM 1394 O O . GLY A 1 99 ? -20.818 1.143 92.835 1.00 49.01 702 GLY A O 1
ATOM 1398 N N . ASN A 1 100 ? -18.577 1.299 93.061 1.00 48.15 703 ASN A N 1
ATOM 1399 C CA . ASN A 1 100 ? -18.285 0.791 91.712 1.00 52.55 703 ASN A CA 1
ATOM 1400 C C . ASN A 1 100 ? -16.870 0.214 91.742 1.00 43.07 703 ASN A C 1
ATOM 1401 O O . ASN A 1 100 ? -15.897 0.953 91.575 1.00 51.71 703 ASN A O 1
ATOM 1412 N N . SER A 1 101 ? -16.771 -1.100 91.945 1.00 56.03 704 SER A N 1
ATOM 1413 C CA . SER A 1 101 ? -15.452 -1.701 92.090 1.00 37.25 704 SER A CA 1
ATOM 1414 C C . SER A 1 101 ? -14.582 -1.421 90.870 1.00 48.66 704 SER A C 1
ATOM 1415 O O . SER A 1 101 ? -13.355 -1.306 90.999 1.00 41.84 704 SER A O 1
ATOM 1423 N N . LEU A 1 102 ? -15.187 -1.276 89.683 1.00 50.35 705 LEU A N 1
ATOM 1424 C CA . LEU A 1 102 ? -14.365 -1.038 88.505 1.00 35.62 705 LEU A CA 1
ATOM 1425 C C . LEU A 1 102 ? -13.734 0.339 88.534 1.00 30.16 705 LEU A C 1
ATOM 1426 O O . LEU A 1 102 ? -12.627 0.511 88.019 1.00 32.31 705 LEU A O 1
ATOM 1442 N N . LEU A 1 103 ? -14.411 1.332 89.104 1.00 30.38 706 LEU A N 1
ATOM 1443 C CA . LEU A 1 103 ? -13.824 2.657 89.163 1.00 31.22 706 LEU A CA 1
ATOM 1444 C C . LEU A 1 103 ? -12.531 2.647 89.967 1.00 26.30 706 LEU A C 1
ATOM 1445 O O . LEU A 1 103 ? -11.513 3.198 89.530 1.00 28.02 706 LEU A O 1
ATOM 1461 N N . ALA A 1 104 ? -12.536 1.992 91.125 1.00 28.40 707 ALA A N 1
ATOM 1462 C CA . ALA A 1 104 ? -11.306 1.840 91.892 1.00 39.32 707 ALA A CA 1
ATOM 1463 C C . ALA A 1 104 ? -10.225 1.103 91.100 1.00 34.52 707 ALA A C 1
ATOM 1464 O O . ALA A 1 104 ? -9.061 1.519 91.079 1.00 46.97 707 ALA A O 1
ATOM 1471 N N . LEU A 1 105 ? -10.574 -0.026 90.468 1.00 31.46 708 LEU A N 1
ATOM 1472 C CA . LEU A 1 105 ? -9.571 -0.765 89.705 1.00 36.90 708 LEU A CA 1
ATOM 1473 C C . LEU A 1 105 ? -9.050 0.036 88.520 1.00 44.14 708 LEU A C 1
ATOM 1474 O O . LEU A 1 105 ? -7.886 -0.104 88.127 1.00 37.72 708 LEU A O 1
ATOM 1490 N N . ALA A 1 106 ? -9.903 0.843 87.896 1.00 34.85 709 ALA A N 1
ATOM 1491 C CA . ALA A 1 106 ? -9.432 1.636 86.773 1.00 47.61 709 ALA A CA 1
ATOM 1492 C C . ALA A 1 106 ? -8.420 2.678 87.227 1.00 38.95 709 ALA A C 1
ATOM 1493 O O . ALA A 1 106 ? -7.577 3.101 86.427 1.00 47.10 709 ALA A O 1
ATOM 1500 N N . ALA A 1 107 ? -8.455 3.042 88.507 1.00 34.10 710 ALA A N 1
ATOM 1501 C CA . ALA A 1 107 ? -7.623 4.098 89.069 1.00 53.86 710 ALA A CA 1
ATOM 1502 C C . ALA A 1 107 ? -6.255 3.623 89.540 1.00 52.40 710 ALA A C 1
ATOM 1503 O O . ALA A 1 107 ? -5.312 4.415 89.561 1.00 48.61 710 ALA A O 1
ATOM 1510 N N . HIS A 1 108 ? -6.122 2.374 89.962 1.00 54.07 711 HIS A N 1
ATOM 1511 C CA . HIS A 1 108 ? -4.816 1.863 90.360 1.00 45.79 711 HIS A CA 1
ATOM 1512 C C . HIS A 1 108 ? -4.371 0.822 89.354 1.00 63.02 711 HIS A C 1
ATOM 1513 O O . HIS A 1 108 ? -4.331 1.103 88.154 1.00 63.26 711 HIS A O 1
ATOM 1527 N N A SER A 1 114 ? -1.778 9.807 94.482 0.56 47.80 717 SER A N 1
ATOM 1528 N N B SER A 1 114 ? -2.217 10.418 95.293 0.44 47.71 717 SER A N 1
ATOM 1529 C CA A SER A 1 114 ? -3.029 9.625 95.211 0.56 40.01 717 SER A CA 1
ATOM 1530 C CA B SER A 1 114 ? -2.961 9.207 94.982 0.44 39.64 717 SER A CA 1
ATOM 1531 C C A SER A 1 114 ? -4.240 9.732 94.295 0.56 23.63 717 SER A C 1
ATOM 1532 C C B SER A 1 114 ? -4.242 9.569 94.226 0.44 26.71 717 SER A C 1
ATOM 1533 O O A SER A 1 114 ? -4.117 10.042 93.114 0.56 24.45 717 SER A O 1
ATOM 1534 O O B SER A 1 114 ? -4.167 9.961 93.065 0.44 24.01 717 SER A O 1
ATOM 1549 N N . VAL A 1 115 ? -5.419 9.452 94.852 1.00 24.58 718 VAL A N 1
ATOM 1550 C CA . VAL A 1 115 ? -6.677 9.548 94.126 1.00 22.62 718 VAL A CA 1
ATOM 1551 C C . VAL A 1 115 ? -7.734 10.192 95.005 1.00 18.38 718 VAL A C 1
ATOM 1552 O O . VAL A 1 115 ? -7.678 10.133 96.240 1.00 22.66 718 VAL A O 1
ATOM 1566 N N A VAL A 1 116 ? -8.749 10.731 94.332 0.34 21.73 719 VAL A N 1
ATOM 1567 N N B VAL A 1 116 ? -8.684 10.847 94.373 0.66 15.61 719 VAL A N 1
ATOM 1568 C CA A VAL A 1 116 ? -9.904 11.365 94.955 0.34 17.85 719 VAL A CA 1
ATOM 1569 C CA B VAL A 1 116 ? -9.904 11.266 95.048 0.66 17.94 719 VAL A CA 1
ATOM 1570 C C A VAL A 1 116 ? -11.163 10.962 94.194 0.34 16.43 719 VAL A C 1
ATOM 1571 C C B VAL A 1 116 ? -11.106 10.814 94.233 0.66 18.04 719 VAL A C 1
ATOM 1572 O O A VAL A 1 116 ? -11.199 11.017 92.955 0.34 13.94 719 VAL A O 1
ATOM 1573 O O B VAL A 1 116 ? -11.042 10.636 93.010 0.66 19.49 719 VAL A O 1
ATOM 1598 N N . TYR A 1 117 ? -12.201 10.578 94.936 1.00 15.70 720 TYR A N 1
ATOM 1599 C CA . TYR A 1 117 ? -13.468 10.205 94.343 1.00 12.74 720 TYR A CA 1
ATOM 1600 C C . TYR A 1 117 ? -14.408 11.403 94.393 1.00 15.14 720 TYR A C 1
ATOM 1601 O O . TYR A 1 117 ? -14.356 12.214 95.327 1.00 16.60 720 TYR A O 1
ATOM 1620 N N . ILE A 1 118 ? -15.292 11.458 93.418 1.00 15.60 721 ILE A N 1
ATOM 1621 C CA . ILE A 1 118 ? -16.259 12.523 93.259 1.00 17.74 721 ILE A CA 1
ATOM 1622 C C . ILE A 1 118 ? -17.646 11.912 93.277 1.00 16.43 721 ILE A C 1
ATOM 1623 O O . ILE A 1 118 ? -17.967 11.049 92.447 1.00 17.95 721 ILE A O 1
ATOM 1639 N N . GLY A 1 119 ? -18.476 12.364 94.217 1.00 16.03 722 GLY A N 1
ATOM 1640 C CA . GLY A 1 119 ? -19.884 12.033 94.211 1.00 17.57 722 GLY A CA 1
ATOM 1641 C C . GLY A 1 119 ? -20.704 13.243 93.801 1.00 16.52 722 GLY A C 1
ATOM 1642 O O . GLY A 1 119 ? -20.362 14.391 94.130 1.00 19.21 722 GLY A O 1
ATOM 1646 N N . VAL A 1 120 ? -21.815 12.977 93.127 1.00 19.02 723 VAL A N 1
ATOM 1647 C CA . VAL A 1 120 ? -22.784 14.005 92.761 1.00 19.52 723 VAL A CA 1
ATOM 1648 C C . VAL A 1 120 ? -24.146 13.458 93.135 1.00 21.49 723 VAL A C 1
ATOM 1649 O O . VAL A 1 120 ? -24.602 12.470 92.548 1.00 22.70 723 VAL A O 1
ATOM 1662 N N . ASP A 1 121 ? -24.754 14.037 94.170 1.00 23.41 724 ASP A N 1
ATOM 1663 C CA . ASP A 1 121 ? -25.979 13.497 94.755 1.00 25.23 724 ASP A CA 1
ATOM 1664 C C . ASP A 1 121 ? -25.769 12.014 95.082 1.00 25.03 724 ASP A C 1
ATOM 1665 O O . ASP A 1 121 ? -24.873 11.690 95.870 1.00 30.06 724 ASP A O 1
ATOM 1674 N N . ASN A 1 122 ? -26.563 11.098 94.522 1.00 22.85 725 ASN A N 1
ATOM 1675 C CA . ASN A 1 122 ? -26.415 9.693 94.874 1.00 23.40 725 ASN A CA 1
ATOM 1676 C C . ASN A 1 122 ? -25.586 8.912 93.865 1.00 23.99 725 ASN A C 1
ATOM 1677 O O . ASN A 1 122 ? -25.610 7.681 93.877 1.00 24.94 725 ASN A O 1
ATOM 1688 N N . THR A 1 123 ? -24.812 9.601 93.029 1.00 22.92 726 THR A N 1
ATOM 1689 C CA . THR A 1 123 ? -24.045 8.967 91.964 1.00 25.55 726 THR A CA 1
ATOM 1690 C C . THR A 1 123 ? -22.554 9.065 92.246 1.00 22.68 726 THR A C 1
ATOM 1691 O O . THR A 1 123 ? -22.043 10.137 92.600 1.00 21.75 726 THR A O 1
ATOM 1702 N N . LEU A 1 124 ? -21.856 7.945 92.103 1.00 20.63 727 LEU A N 1
ATOM 1703 C CA . LEU A 1 124 ? -20.399 7.986 92.111 1.00 17.22 727 LEU A CA 1
ATOM 1704 C C . LEU A 1 124 ? -20.007 8.414 90.713 1.00 20.24 727 LEU A C 1
ATOM 1705 O O . LEU A 1 124 ? -20.185 7.664 89.753 1.00 23.12 727 LEU A O 1
ATOM 1721 N N . ALA A 1 125 ? -19.544 9.648 90.589 1.00 17.54 728 ALA A N 1
ATOM 1722 C CA . ALA A 1 125 ? -19.383 10.297 89.313 1.00 20.82 728 ALA A CA 1
ATOM 1723 C C . ALA A 1 125 ? -18.025 10.059 88.672 1.00 18.78 728 ALA A C 1
ATOM 1724 O O . ALA A 1 125 ? -17.940 10.083 87.436 1.00 20.85 728 ALA A O 1
ATOM 1731 N N . ALA A 1 126 ? -16.965 9.916 89.464 1.00 19.08 729 ALA A N 1
ATOM 1732 C CA . ALA A 1 126 ? -15.636 9.928 88.877 1.00 19.83 729 ALA A CA 1
ATOM 1733 C C . ALA A 1 126 ? -14.599 9.555 89.916 1.00 14.57 729 ALA A C 1
ATOM 1734 O O . ALA A 1 126 ? -14.829 9.617 91.126 1.00 15.52 729 ALA A O 1
ATOM 1741 N N . VAL A 1 127 ? -13.425 9.204 89.423 1.00 14.16 730 VAL A N 1
ATOM 1742 C CA . VAL A 1 127 ? -12.236 9.126 90.251 1.00 15.36 730 VAL A CA 1
ATOM 1743 C C . VAL A 1 127 ? -11.202 9.998 89.550 1.00 16.20 730 VAL A C 1
ATOM 1744 O O . VAL A 1 127 ? -11.134 10.028 88.318 1.00 18.33 730 VAL A O 1
ATOM 1757 N N . ILE A 1 128 ? -10.434 10.744 90.320 1.00 16.61 731 ILE A N 1
ATOM 1758 C CA . ILE A 1 128 ? -9.356 11.573 89.791 1.00 17.10 731 ILE A CA 1
ATOM 1759 C C . ILE A 1 128 ? -8.037 11.033 90.315 1.00 20.43 731 ILE A C 1
ATOM 1760 O O . ILE A 1 128 ? -7.877 10.849 91.531 1.00 19.34 731 ILE A O 1
ATOM 1776 N N . ARG A 1 129 ? -7.097 10.796 89.415 1.00 17.90 732 ARG A N 1
ATOM 1777 C CA . ARG A 1 129 ? -5.758 10.342 89.755 1.00 20.49 732 ARG A CA 1
ATOM 1778 C C . ARG A 1 129 ? -4.779 11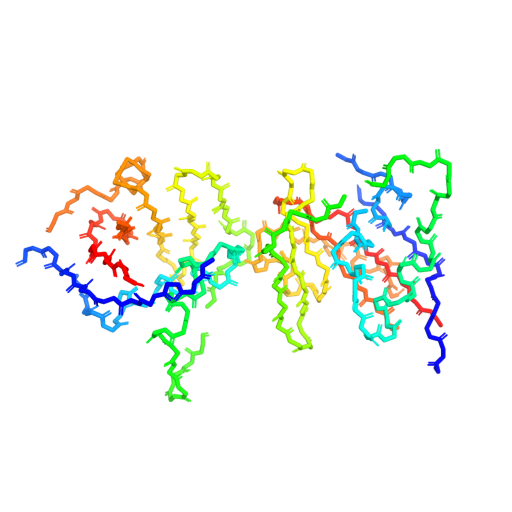.500 89.656 1.00 23.42 732 ARG A C 1
ATOM 1779 O O . ARG A 1 129 ? -4.891 12.351 88.763 1.00 24.59 732 ARG A O 1
ATOM 1800 N N . PHE A 1 130 ? -3.804 11.506 90.562 1.00 24.07 733 PHE A N 1
ATOM 1801 C CA . PHE A 1 130 ? -2.758 12.516 90.662 1.00 24.15 733 PHE A CA 1
ATOM 1802 C C . PHE A 1 130 ? -1.399 11.845 90.625 1.00 31.42 733 PHE A C 1
ATOM 1803 O O . PHE A 1 130 ? -1.221 10.775 91.208 1.00 36.29 733 PHE A O 1
ATOM 1820 N N . GLU A 1 131 ? -0.439 12.487 89.973 1.00 44.77 734 GLU A N 1
ATOM 1821 C CA . GLU A 1 131 ? 0.944 12.020 89.998 1.00 39.59 734 GLU A CA 1
ATOM 1822 C C . GLU A 1 131 ? 1.845 13.168 90.443 1.00 55.40 734 GLU A C 1
ATOM 1823 O O . GLU A 1 131 ? 1.351 14.256 90.761 1.00 62.34 734 GLU A O 1
ATOM 1836 N N . SER B 1 3 ? -25.968 31.047 109.776 1.00 68.76 606 SER B N 1
ATOM 1837 C CA . SER B 1 3 ? -26.246 31.027 111.204 1.00 51.85 606 SER B CA 1
ATOM 1838 C C . SER B 1 3 ? -25.372 29.979 111.903 1.00 57.95 606 SER B C 1
ATOM 1839 O O . SER B 1 3 ? -24.655 29.209 111.258 1.00 49.31 606 SER B O 1
ATOM 1846 N N . HIS B 1 4 ? -25.445 29.964 113.230 1.00 58.85 607 HIS B N 1
ATOM 1847 C CA . HIS B 1 4 ? -24.728 29.002 114.067 1.00 64.15 607 HIS B CA 1
ATOM 1848 C C . HIS B 1 4 ? -25.720 28.470 115.094 1.00 56.22 607 HIS B C 1
ATOM 1849 O O . HIS B 1 4 ? -25.601 28.745 116.294 1.00 55.40 607 HIS B O 1
ATOM 1863 N N . PRO B 1 5 ? -26.736 27.732 114.650 1.00 50.46 608 PRO B N 1
ATOM 1864 C CA . PRO B 1 5 ? -27.743 27.241 115.592 1.00 30.80 608 PRO B CA 1
ATOM 1865 C C . PRO B 1 5 ? -27.115 26.285 116.600 1.00 36.79 608 PRO B C 1
ATOM 1866 O O . PRO B 1 5 ? -26.046 25.712 116.385 1.00 31.71 608 PRO B O 1
ATOM 1877 N N . VAL B 1 6 ? -27.793 26.124 117.725 1.00 41.23 609 VAL B N 1
ATOM 1878 C CA . VAL B 1 6 ? -27.378 25.179 118.750 1.00 35.22 609 VAL B CA 1
ATOM 1879 C C . VAL B 1 6 ? -28.620 24.401 119.154 1.00 26.08 609 VAL B C 1
ATOM 1880 O O . VAL B 1 6 ? -29.719 24.965 119.186 1.00 26.87 609 VAL B O 1
ATOM 1893 N N . VAL B 1 7 ? -28.453 23.112 119.477 1.00 25.48 610 VAL B N 1
ATOM 1894 C CA . VAL B 1 7 ? -29.579 22.321 119.951 1.00 23.09 610 VAL B CA 1
ATOM 1895 C C . VAL B 1 7 ? -29.988 22.836 121.311 1.00 26.15 610 VAL B C 1
ATOM 1896 O O . VAL B 1 7 ? -29.153 22.927 122.223 1.00 28.91 610 VAL B O 1
ATOM 1909 N N . THR B 1 8 ? -31.266 23.182 121.450 1.00 25.12 611 THR B N 1
ATOM 1910 C CA . THR B 1 8 ? -31.794 23.620 122.739 1.00 26.78 611 THR B CA 1
ATOM 1911 C C . THR B 1 8 ? -32.765 22.548 123.238 1.00 44.07 611 THR B C 1
ATOM 1912 O O . THR B 1 8 ? -32.332 21.444 123.590 1.00 38.32 611 THR B O 1
ATOM 1923 N N . GLU B 1 9 ? -34.066 22.814 123.248 1.00 31.49 612 GLU B N 1
ATOM 1924 C CA . GLU B 1 9 ? -35.008 21.834 123.772 1.00 37.32 612 GLU B CA 1
ATOM 1925 C C . GLU B 1 9 ? -35.062 20.578 122.905 1.00 39.52 612 GLU B C 1
ATOM 1926 O O . GLU B 1 9 ? -35.088 20.630 121.667 1.00 34.45 612 GLU B O 1
ATOM 1938 N N . VAL B 1 10 ? -35.066 19.433 123.579 1.00 34.02 613 VAL B N 1
ATOM 1939 C CA . VAL B 1 10 ? -35.278 18.130 122.966 1.00 27.58 613 VAL B CA 1
ATOM 1940 C C . VAL B 1 10 ? -36.451 17.457 123.670 1.00 44.67 613 VAL B C 1
ATOM 1941 O O . VAL B 1 10 ? -36.435 17.303 124.897 1.00 37.03 613 VAL B O 1
ATOM 1954 N N . ILE B 1 11 ? -37.444 17.014 122.891 1.00 31.04 614 ILE B N 1
ATOM 1955 C CA . ILE B 1 11 ? -38.663 16.404 123.409 1.00 26.73 614 ILE B CA 1
ATOM 1956 C C . ILE B 1 11 ? -38.769 14.987 122.866 1.00 25.10 614 ILE B C 1
ATOM 1957 O O . ILE B 1 11 ? -38.702 14.785 121.648 1.00 24.53 614 ILE B O 1
ATOM 1973 N N . ILE B 1 12 ? -38.967 14.024 123.762 1.00 25.76 615 ILE B N 1
ATOM 1974 C CA . ILE B 1 12 ? -39.251 12.633 123.404 1.00 28.63 615 ILE B CA 1
ATOM 1975 C C . ILE B 1 12 ? -40.758 12.420 123.527 1.00 32.14 615 ILE B C 1
ATOM 1976 O O . ILE B 1 12 ? -41.296 12.531 124.647 1.00 34.52 615 ILE B O 1
ATOM 1992 N N . PRO B 1 13 ? -41.469 12.119 122.437 1.00 39.57 616 PRO B N 1
ATOM 1993 C CA . PRO B 1 13 ? -42.928 11.959 122.527 1.00 49.88 616 PRO B CA 1
ATOM 1994 C C . PRO B 1 13 ? -43.328 10.813 123.440 1.00 52.56 616 PRO B C 1
ATOM 1995 O O . PRO B 1 13 ? -42.593 9.840 123.610 1.00 65.92 616 PRO B O 1
ATOM 2006 N N . GLU B 1 14 ? -44.517 10.943 124.030 1.00 53.15 617 GLU B N 1
ATOM 2007 C CA . GLU B 1 14 ? -45.082 9.902 124.871 1.00 56.71 617 GLU B CA 1
ATOM 2008 C C . GLU B 1 14 ? -44.097 9.479 125.952 1.00 60.98 617 GLU B C 1
ATOM 2009 O O . GLU B 1 14 ? -44.482 9.306 127.109 1.00 59.77 617 GLU B O 1
ATOM 2021 N N . THR B 1 23 ? -38.363 2.199 121.759 1.00 47.67 626 THR B N 1
ATOM 2022 C CA . THR B 1 23 ? -38.180 3.454 122.481 1.00 51.35 626 THR B CA 1
ATOM 2023 C C . THR B 1 23 ? -36.696 3.825 122.497 1.00 51.42 626 THR B C 1
ATOM 2024 O O . THR B 1 23 ? -35.826 2.951 122.559 1.00 46.72 626 THR B O 1
ATOM 2034 N N . TRP B 1 24 ? -36.415 5.123 122.421 1.00 23.30 627 TRP B N 1
ATOM 2035 C CA . TRP B 1 24 ? -35.058 5.635 122.312 1.00 22.31 627 TRP B CA 1
ATOM 2036 C C . TRP B 1 24 ? -34.891 6.789 123.283 1.00 20.61 627 TRP B C 1
ATOM 2037 O O . TRP B 1 24 ? -35.794 7.606 123.426 1.00 24.95 627 TRP B O 1
ATOM 2058 N N . SER B 1 25 ? -33.728 6.866 123.925 1.00 18.96 628 SER B N 1
ATOM 2059 C CA . SER B 1 25 ? -33.435 7.948 124.848 1.00 19.26 628 SER B CA 1
ATOM 2060 C C . SER B 1 25 ? -33.015 9.190 124.084 1.00 18.18 628 SER B C 1
ATOM 2061 O O . SER B 1 25 ? -32.731 9.155 122.883 1.00 19.02 628 SER B O 1
ATOM 2069 N N A GLU B 1 26 ? -32.925 10.301 124.817 0.53 18.64 629 GLU B N 1
ATOM 2070 N N B GLU B 1 26 ? -32.952 10.311 124.796 0.47 18.63 629 GLU B N 1
ATOM 2071 C CA A GLU B 1 26 ? -32.489 11.551 124.200 0.53 18.70 629 GLU B CA 1
ATOM 2072 C CA B GLU B 1 26 ? -32.476 11.533 124.157 0.47 18.65 629 GLU B CA 1
ATOM 2073 C C A GLU B 1 26 ? -31.090 11.411 123.595 0.53 17.19 629 GLU B C 1
ATOM 2074 C C B GLU B 1 26 ? -31.098 11.329 123.539 0.47 17.13 629 GLU B C 1
ATOM 2075 O O A GLU B 1 26 ? -30.839 11.893 122.484 0.53 22.77 629 GLU B O 1
ATOM 2076 O O B GLU B 1 26 ? -30.854 11.722 122.389 0.47 16.27 629 GLU B O 1
ATOM 2099 N N . VAL B 1 27 ? -30.169 10.747 124.295 1.00 17.70 630 VAL B N 1
ATOM 2100 C CA . VAL B 1 27 ? -28.819 10.572 123.769 1.00 17.32 630 VAL B CA 1
ATOM 2101 C C . VAL B 1 27 ? -28.839 9.667 122.552 1.00 16.34 630 VAL B C 1
ATOM 2102 O O . VAL B 1 27 ? -28.162 9.936 121.561 1.00 15.74 630 VAL B O 1
ATOM 2116 N N . GLU B 1 28 ? -29.603 8.574 122.615 1.00 16.48 631 GLU B N 1
ATOM 2117 C CA . GLU B 1 28 ? -29.651 7.654 121.486 1.00 16.99 631 GLU B CA 1
ATOM 2118 C C . GLU B 1 28 ? -30.217 8.330 120.248 1.00 17.09 631 GLU B C 1
ATOM 2119 O O . GLU B 1 28 ? -29.717 8.123 119.142 1.00 16.60 631 GLU B O 1
ATOM 2131 N N A VAL B 1 29 ? -31.263 9.136 120.408 0.59 17.02 632 VAL B N 1
ATOM 2132 N N B VAL B 1 29 ? -31.252 9.155 120.404 0.41 15.61 632 VAL B N 1
ATOM 2133 C CA A VAL B 1 29 ? -31.854 9.779 119.243 0.59 17.14 632 VAL B CA 1
ATOM 2134 C CA B VAL B 1 29 ? -31.853 9.771 119.224 0.41 17.46 632 VAL B CA 1
ATOM 2135 C C A VAL B 1 29 ? -30.880 10.781 118.648 0.59 16.09 632 VAL B C 1
ATOM 2136 C C B VAL B 1 29 ? -30.919 10.822 118.640 0.41 16.67 632 VAL B C 1
ATOM 2137 O O A VAL B 1 29 ? -30.745 10.871 117.420 0.59 18.12 632 VAL B O 1
ATOM 2138 O O B VAL B 1 29 ? -30.846 10.984 117.414 0.41 14.96 632 VAL B O 1
ATOM 2163 N N . LEU B 1 30 ? -30.191 11.545 119.495 1.00 14.62 633 LEU B N 1
ATOM 2164 C CA . LEU B 1 30 ? -29.229 12.525 118.994 1.00 18.02 633 LEU B CA 1
ATOM 2165 C C . LEU B 1 30 ? -28.123 11.832 118.221 1.00 16.34 633 LEU B C 1
ATOM 2166 O O . LEU B 1 30 ? -27.716 12.307 117.153 1.00 16.16 633 LEU B O 1
ATOM 2200 N N . LEU B 1 32 ? -28.261 8.865 116.666 1.00 14.06 635 LEU B N 1
ATOM 2201 C CA . LEU B 1 32 ? -28.797 8.363 115.411 1.00 14.11 635 LEU B CA 1
ATOM 2202 C C . LEU B 1 32 ? -28.964 9.493 114.415 1.00 14.03 635 LEU B C 1
ATOM 2203 O O . LEU B 1 32 ? -28.589 9.378 113.250 1.00 14.33 635 LEU B O 1
ATOM 2219 N N . ALA B 1 33 ? -29.527 10.597 114.864 1.00 14.82 636 ALA B N 1
ATOM 2220 C CA . ALA B 1 33 ? -29.699 11.730 113.964 1.00 14.25 636 ALA B CA 1
ATOM 2221 C C . ALA B 1 33 ? -28.363 12.257 113.453 1.00 15.18 636 ALA B C 1
ATOM 2222 O O . ALA B 1 33 ? -28.285 12.672 112.294 1.00 16.48 636 ALA B O 1
ATOM 2229 N N . ALA B 1 34 ? -27.324 12.275 114.302 1.00 15.99 637 ALA B N 1
ATOM 2230 C CA . ALA B 1 34 ? -26.018 12.770 113.883 1.00 15.19 637 ALA B CA 1
ATOM 2231 C C . ALA B 1 34 ? -25.421 11.901 112.785 1.00 15.32 637 ALA B C 1
ATOM 2232 O O . ALA B 1 34 ? -24.669 12.399 111.951 1.00 16.08 637 ALA B O 1
ATOM 2239 N N . ALA B 1 35 ? -25.709 10.602 112.805 1.00 16.94 638 ALA B N 1
ATOM 2240 C CA . ALA B 1 35 ? -25.210 9.723 111.758 1.00 16.83 638 ALA B CA 1
ATOM 2241 C C . ALA B 1 35 ? -25.800 10.104 110.406 1.00 19.79 638 ALA B C 1
ATOM 2242 O O . ALA B 1 35 ? -25.151 9.924 109.365 1.00 18.28 638 ALA B O 1
ATOM 2249 N N . VAL B 1 36 ? -27.033 10.607 110.392 1.00 15.76 639 VAL B N 1
ATOM 2250 C CA . VAL B 1 36 ? -27.603 11.146 109.164 1.00 16.54 639 VAL B CA 1
ATOM 2251 C C . VAL B 1 36 ? -27.028 12.520 108.872 1.00 17.88 639 VAL B C 1
ATOM 2252 O O . VAL B 1 36 ? -26.518 12.777 107.775 1.00 18.19 639 VAL B O 1
ATOM 2265 N N . GLU B 1 37 ? -27.030 13.388 109.882 1.00 16.63 640 GLU B N 1
ATOM 2266 C CA . GLU B 1 37 ? -26.750 14.811 109.661 1.00 17.47 640 GLU B CA 1
ATOM 2267 C C . GLU B 1 37 ? -25.273 15.111 109.468 1.00 18.27 640 GLU B C 1
ATOM 2268 O O . GLU B 1 37 ? -24.939 16.184 108.945 1.00 19.48 640 GLU B O 1
ATOM 2280 N N . SER B 1 38 ? -24.387 14.167 109.776 1.00 18.00 641 SER B N 1
ATOM 2281 C CA . SER B 1 38 ? -22.998 14.371 109.428 1.00 19.18 641 SER B CA 1
ATOM 2282 C C . SER B 1 38 ? -22.798 14.391 107.922 1.00 20.45 641 SER B C 1
ATOM 2283 O O . SER B 1 38 ? -21.707 14.729 107.462 1.00 21.86 641 SER B O 1
ATOM 2291 N N . ASN B 1 39 ? -23.827 14.078 107.153 1.00 20.33 642 ASN B N 1
ATOM 2292 C CA . ASN B 1 39 ? -23.734 14.106 105.688 1.00 21.87 642 ASN B CA 1
ATOM 2293 C C . ASN B 1 39 ? -24.460 15.263 105.041 1.00 22.84 642 ASN B C 1
ATOM 2294 O O . ASN B 1 39 ? -24.403 15.398 103.818 1.00 24.47 642 ASN B O 1
ATOM 2305 N N A THR B 1 40 ? -25.137 16.101 105.821 0.56 20.16 643 THR B N 1
ATOM 2306 N N B THR B 1 40 ? -25.106 16.120 105.813 0.44 20.99 643 THR B N 1
ATOM 2307 C CA A THR B 1 40 ? -25.759 17.292 105.275 0.56 19.75 643 THR B CA 1
ATOM 2308 C CA B THR B 1 40 ? -25.766 17.288 105.259 0.44 21.35 643 THR B CA 1
ATOM 2309 C C A THR B 1 40 ? -24.762 18.446 105.194 0.56 20.21 643 THR B C 1
ATOM 2310 C C B THR B 1 40 ? -24.915 18.542 105.421 0.44 19.99 643 THR B C 1
ATOM 2311 O O A THR B 1 40 ? -23.623 18.372 105.657 0.56 27.53 643 THR B O 1
ATOM 2312 O O B THR B 1 40 ? -24.039 18.627 106.284 0.44 21.78 643 THR B O 1
ATOM 2333 N N . THR B 1 41 ? -25.213 19.541 104.588 1.00 21.68 644 THR B N 1
ATOM 2334 C CA . THR B 1 41 ? -24.448 20.770 104.554 1.00 23.21 644 THR B CA 1
ATOM 2335 C C . THR B 1 41 ? -25.090 21.885 105.390 1.00 31.53 644 THR B C 1
ATOM 2336 O O . THR B 1 41 ? -24.447 22.912 105.620 1.00 41.32 644 THR B O 1
ATOM 2348 N N . HIS B 1 42 ? -26.316 21.683 105.930 1.00 28.92 645 HIS B N 1
ATOM 2349 C CA . HIS B 1 42 ? -26.991 22.862 106.456 1.00 39.50 645 HIS B CA 1
ATOM 2350 C C . HIS B 1 42 ? -26.672 23.070 107.930 1.00 34.96 645 HIS B C 1
ATOM 2351 O O . HIS B 1 42 ? -26.291 22.129 108.634 1.00 31.67 645 HIS B O 1
ATOM 2365 N N . PRO B 1 43 ? -26.809 24.311 108.410 1.00 33.07 646 PRO B N 1
ATOM 2366 C CA . PRO B 1 43 ? -26.382 24.619 109.790 1.00 36.39 646 PRO B CA 1
ATOM 2367 C C . PRO B 1 43 ? -27.033 23.760 110.855 1.00 33.91 646 PRO B C 1
ATOM 2368 O O . PRO B 1 43 ? -26.359 23.383 111.819 1.00 27.70 646 PRO B O 1
ATOM 2379 N N . VAL B 1 44 ? -28.332 23.474 110.745 1.00 27.02 647 VAL B N 1
ATOM 2380 C CA . VAL B 1 44 ? -28.996 22.658 111.765 1.00 28.36 647 VAL B CA 1
ATOM 2381 C C . VAL B 1 44 ? -28.344 21.290 111.869 1.00 33.02 647 VAL B C 1
ATOM 2382 O O . VAL B 1 44 ? -28.264 20.699 112.955 1.00 23.39 647 VAL B O 1
ATOM 2395 N N . GLY B 1 45 ? -27.859 20.762 110.757 1.00 23.62 648 GLY B N 1
ATOM 2396 C CA . GLY B 1 45 ? -27.197 19.484 110.804 1.00 22.94 648 GLY B CA 1
ATOM 2397 C C . GLY B 1 45 ? -25.908 19.534 111.582 1.00 24.46 648 GLY B C 1
ATOM 2398 O O . GLY B 1 45 ? -25.609 18.616 112.355 1.00 21.33 648 GLY B O 1
ATOM 2402 N N . LYS B 1 46 ? -25.128 20.604 111.393 1.00 24.14 649 LYS B N 1
ATOM 2403 C CA . LYS B 1 46 ? -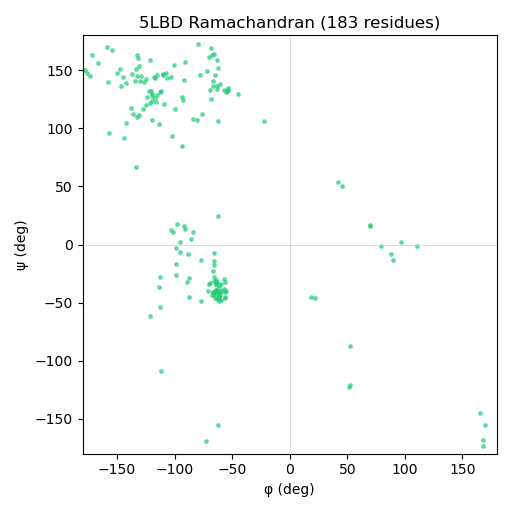23.887 20.763 112.127 1.00 24.73 649 LYS B CA 1
ATOM 2404 C C . LYS B 1 46 ? -24.163 20.893 113.615 1.00 32.60 649 LYS B C 1
ATOM 2405 O O . LYS B 1 46 ? -23.356 20.432 114.435 1.00 24.77 649 LYS B O 1
ATOM 2424 N N . ALA B 1 47 ? -25.323 21.466 113.975 1.00 22.94 650 ALA B N 1
ATOM 2425 C CA . ALA B 1 47 ? -25.668 21.635 115.391 1.00 23.16 650 ALA B CA 1
ATOM 2426 C C . ALA B 1 47 ? -25.991 20.299 116.041 1.00 20.31 650 ALA B C 1
ATOM 2427 O O . ALA B 1 47 ? -25.597 20.046 117.188 1.00 20.35 650 ALA B O 1
ATOM 2434 N N . ILE B 1 48 ? -26.697 19.429 115.328 1.00 19.09 651 ILE B N 1
ATOM 2435 C CA . ILE B 1 48 ? -26.985 18.102 115.851 1.00 19.00 651 ILE B CA 1
ATOM 2436 C C . ILE B 1 48 ? -25.701 17.313 115.994 1.00 17.31 651 ILE B C 1
ATOM 2437 O O . ILE B 1 48 ? -25.491 16.613 117.000 1.00 17.10 651 ILE B O 1
ATOM 2453 N N . VAL B 1 49 ? -24.821 17.393 114.993 1.00 19.01 652 VAL B N 1
ATOM 2454 C CA . VAL B 1 49 ? -23.563 16.655 115.057 1.00 17.19 652 VAL B CA 1
ATOM 2455 C C . VAL B 1 49 ? -22.734 17.109 116.263 1.00 20.10 652 VAL B C 1
ATOM 2456 O O . VAL B 1 49 ? -22.149 16.291 116.983 1.00 20.78 652 VAL B O 1
ATOM 2469 N N . LYS B 1 50 ? -22.663 18.422 116.491 1.00 19.24 653 LYS B N 1
ATOM 2470 C CA . LYS B 1 50 ? -21.906 18.959 117.617 1.00 20.13 653 LYS B CA 1
ATOM 2471 C C . LYS B 1 50 ? -22.503 18.518 118.955 1.00 20.12 653 LYS B C 1
ATOM 2472 O O . LYS B 1 50 ? -21.765 18.186 119.898 1.00 20.74 653 LYS B O 1
ATOM 2491 N N . ALA B 1 51 ? -23.832 18.551 119.082 1.00 19.83 654 ALA B N 1
ATOM 2492 C CA . ALA B 1 51 ? -24.474 18.141 120.332 1.00 20.22 654 ALA B CA 1
ATOM 2493 C C . ALA B 1 51 ? -24.290 16.658 120.619 1.00 19.56 654 ALA B C 1
ATOM 2494 O O . ALA B 1 51 ? -24.256 16.251 121.787 1.00 20.38 654 ALA B O 1
ATOM 2501 N N . ALA B 1 52 ? -24.131 15.849 119.576 1.00 18.44 655 ALA B N 1
ATOM 2502 C CA . ALA B 1 52 ? -24.180 14.396 119.715 1.00 20.79 655 ALA B CA 1
ATOM 2503 C C . ALA B 1 52 ? -22.808 13.765 119.787 1.00 18.64 655 ALA B C 1
ATOM 2504 O O . ALA B 1 52 ? -22.707 12.556 119.964 1.00 22.14 655 ALA B O 1
ATOM 2511 N N . ARG B 1 53 ? -21.751 14.534 119.658 1.00 19.00 656 ARG B N 1
ATOM 2512 C CA . ARG B 1 53 ? -20.418 13.944 119.652 1.00 21.87 656 ARG B CA 1
ATOM 2513 C C . ARG B 1 53 ? -20.139 13.284 120.991 1.00 25.80 656 ARG B C 1
ATOM 2514 O O . ARG B 1 53 ? -20.444 13.834 122.048 1.00 25.39 656 ARG B O 1
ATOM 2535 N N . ALA B 1 54 ? -19.572 12.089 120.941 1.00 22.87 657 ALA B N 1
ATOM 2536 C CA . ALA B 1 54 ? -19.304 11.303 122.143 1.00 25.03 657 ALA B CA 1
ATOM 2537 C C . ALA B 1 54 ? -17.962 10.607 121.943 1.00 25.35 657 ALA B C 1
ATOM 2538 O O . ALA B 1 54 ? -17.847 9.661 121.158 1.00 36.41 657 ALA B O 1
ATOM 2545 N N . ARG B 1 55 ? -16.943 11.124 122.603 1.00 26.83 658 ARG B N 1
ATOM 2546 C CA . ARG B 1 55 ? -15.588 10.607 122.450 1.00 36.43 658 ARG B CA 1
ATOM 2547 C C . ARG B 1 55 ? -15.445 9.194 122.977 1.00 39.36 658 ARG B C 1
ATOM 2548 O O . ARG B 1 55 ? -14.463 8.526 122.655 1.00 53.41 658 ARG B O 1
ATOM 2569 N N . ASN B 1 56 ? -16.410 8.717 123.748 1.00 37.20 659 ASN B N 1
ATOM 2570 C CA . ASN B 1 56 ? -16.345 7.414 124.389 1.00 42.42 659 ASN B CA 1
ATOM 2571 C C . ASN B 1 56 ? -17.172 6.351 123.671 1.00 38.98 659 ASN B C 1
ATOM 2572 O O . ASN B 1 56 ? -17.381 5.272 124.231 1.00 60.25 659 ASN B O 1
ATOM 2583 N N . CYS B 1 57 ? -17.668 6.633 122.468 1.00 37.25 660 CYS B N 1
ATOM 2584 C CA . CYS B 1 57 ? -18.556 5.725 121.747 1.00 33.53 660 CYS B CA 1
ATOM 2585 C C . CYS B 1 57 ? -18.061 5.497 120.322 1.00 36.17 660 CYS B C 1
ATOM 2586 O O . CYS B 1 57 ? -17.538 6.415 119.683 1.00 40.28 660 CYS B O 1
ATOM 2594 N N . GLN B 1 58 ? -18.262 4.276 119.813 1.00 48.36 661 GLN B N 1
ATOM 2595 C CA . GLN B 1 58 ? -18.023 4.013 118.396 1.00 58.02 661 GLN B CA 1
ATOM 2596 C C . GLN B 1 58 ? -18.835 4.987 117.552 1.00 56.39 661 GLN B C 1
ATOM 2597 O O . GLN B 1 58 ? -20.031 5.179 117.791 1.00 45.23 661 GLN B O 1
ATOM 2611 N N . THR B 1 59 ? -18.187 5.615 116.567 1.00 55.04 662 THR B N 1
ATOM 2612 C CA . THR B 1 59 ? -18.891 6.553 115.702 1.00 56.54 662 THR B CA 1
ATOM 2613 C C . THR B 1 59 ? -19.809 5.781 114.760 1.00 46.96 662 THR B C 1
ATOM 2614 O O . THR B 1 59 ? -19.378 4.850 114.070 1.00 61.31 662 THR B O 1
ATOM 2659 N N . LYS B 1 61 ? -22.305 5.448 111.497 1.00 23.51 664 LYS B N 1
ATOM 2660 C CA . LYS B 1 61 ? -22.275 5.977 110.147 1.00 20.99 664 LYS B CA 1
ATOM 2661 C C . LYS B 1 61 ? -23.512 5.558 109.373 1.00 20.94 664 LYS B C 1
ATOM 2662 O O . LYS B 1 61 ? -24.089 4.503 109.613 1.00 25.87 664 LYS B O 1
ATOM 2682 N N . ALA B 1 62 ? -23.893 6.408 108.438 1.00 17.87 665 ALA B N 1
ATOM 2683 C CA . ALA B 1 62 ? -24.885 6.044 107.442 1.00 17.90 665 ALA B CA 1
ATOM 2684 C C . ALA B 1 62 ? -24.341 4.908 106.603 1.00 21.45 665 ALA B C 1
ATOM 2685 O O . ALA B 1 62 ? -23.188 4.950 106.157 1.00 21.35 665 ALA B O 1
ATOM 2692 N N . GLU B 1 63 ? -25.178 3.903 106.390 1.00 18.79 666 GLU B N 1
ATOM 2693 C CA . GLU B 1 63 ? -24.815 2.787 105.528 1.00 21.35 666 GLU B CA 1
ATOM 2694 C C . GLU B 1 63 ? -24.528 3.304 104.127 1.00 20.20 666 GLU B C 1
ATOM 2695 O O . GLU B 1 63 ? -25.200 4.215 103.639 1.00 20.09 666 GLU B O 1
ATOM 2707 N N . ASP B 1 64 ? -23.477 2.759 103.527 1.00 20.95 667 ASP B N 1
ATOM 2708 C CA . ASP B 1 64 ? -23.066 3.152 102.186 1.00 22.40 667 ASP B CA 1
ATOM 2709 C C . ASP B 1 64 ? -24.250 3.251 101.237 1.00 21.87 667 ASP B C 1
ATOM 2710 O O . ASP B 1 64 ? -25.043 2.318 101.096 1.00 22.65 667 ASP B O 1
ATOM 2719 N N . GLY B 1 65 ? -24.344 4.383 100.537 1.00 19.37 668 GLY B N 1
ATOM 2720 C CA . GLY B 1 65 ? -25.331 4.541 99.498 1.00 20.48 668 GLY B CA 1
ATOM 2721 C C . GLY B 1 65 ? -26.728 4.851 99.931 1.00 25.15 668 GLY B C 1
ATOM 2722 O O . GLY B 1 65 ? -27.597 5.011 99.061 1.00 30.32 668 GLY B O 1
ATOM 2726 N N . THR B 1 66 ? -27.000 4.944 101.241 1.00 17.42 669 THR B N 1
ATOM 2727 C CA . THR B 1 66 ? -28.365 5.126 101.682 1.00 18.45 669 THR B CA 1
ATOM 2728 C C . THR B 1 66 ? -28.730 6.562 102.014 1.00 16.14 669 THR B C 1
ATOM 2729 O O . THR B 1 66 ? -29.922 6.859 102.065 1.00 21.17 669 THR B O 1
ATOM 2740 N N . PHE B 1 67 ? -27.758 7.440 102.206 1.00 15.94 670 PHE B N 1
ATOM 2741 C CA . PHE B 1 67 ? -28.056 8.831 102.537 1.00 17.90 670 PHE B CA 1
ATOM 2742 C C . PHE B 1 67 ? -28.682 9.555 101.355 1.00 20.08 670 PHE B C 1
ATOM 2743 O O . PHE B 1 67 ? -28.149 9.538 100.239 1.00 20.69 670 PHE B O 1
ATOM 2760 N N A THR B 1 68 ? -29.812 10.204 101.629 0.32 16.98 671 THR B N 1
ATOM 2761 N N B THR B 1 68 ? -29.818 10.195 101.587 0.68 17.08 671 THR B N 1
ATOM 2762 C CA A THR B 1 68 ? -30.559 10.997 100.665 0.32 17.99 671 THR B CA 1
ATOM 2763 C CA B THR B 1 68 ? -30.346 11.098 100.578 0.68 20.82 671 THR B CA 1
ATOM 2764 C C A THR B 1 68 ? -30.963 12.299 101.346 0.32 18.30 671 THR B C 1
ATOM 2765 C C B THR B 1 68 ? -31.069 12.234 101.281 0.68 19.74 671 THR B C 1
ATOM 2766 O O A THR B 1 68 ? -31.009 12.389 102.575 0.32 25.55 671 THR B O 1
ATOM 2767 O O B THR B 1 68 ? -31.458 12.127 102.448 0.68 15.85 671 THR B O 1
ATOM 2788 N N . GLU B 1 69 ? -31.258 13.317 100.547 1.00 20.06 672 GLU B N 1
ATOM 2789 C CA . GLU B 1 69 ? -31.735 14.572 101.102 1.00 20.66 672 GLU B CA 1
ATOM 2790 C C . GLU B 1 69 ? -32.649 15.263 100.098 1.00 22.21 672 GLU B C 1
ATOM 2791 O O . GLU B 1 69 ? -32.359 15.298 98.896 1.00 25.73 672 GLU B O 1
ATOM 2804 N N . GLU B 1 70 ? -33.754 15.805 100.604 1.00 20.65 673 GLU B N 1
ATOM 2805 C CA . GLU B 1 70 ? -34.649 16.675 99.854 1.00 21.02 673 GLU B CA 1
ATOM 2806 C C . GLU B 1 70 ? -34.562 18.060 100.476 1.00 24.85 673 GLU B C 1
ATOM 2807 O O . GLU B 1 70 ? -35.091 18.266 101.582 1.00 23.92 673 GLU B O 1
ATOM 2819 N N . PRO B 1 71 ? -33.870 19.013 99.858 1.00 34.77 674 PRO B N 1
ATOM 2820 C CA . PRO B 1 71 ? -33.772 20.356 100.439 1.00 37.41 674 PRO B CA 1
ATOM 2821 C C . PRO B 1 71 ? -35.144 20.935 100.741 1.00 28.45 674 PRO B C 1
ATOM 2822 O O . PRO B 1 71 ? -36.052 20.893 99.902 1.00 28.21 674 PRO B O 1
ATOM 2833 N N . GLY B 1 72 ? -35.285 21.485 101.948 1.00 48.89 675 GLY B N 1
ATOM 2834 C CA . GLY B 1 72 ? -36.543 22.015 102.422 1.00 37.53 675 GLY B CA 1
ATOM 2835 C C . GLY B 1 72 ? -37.416 20.99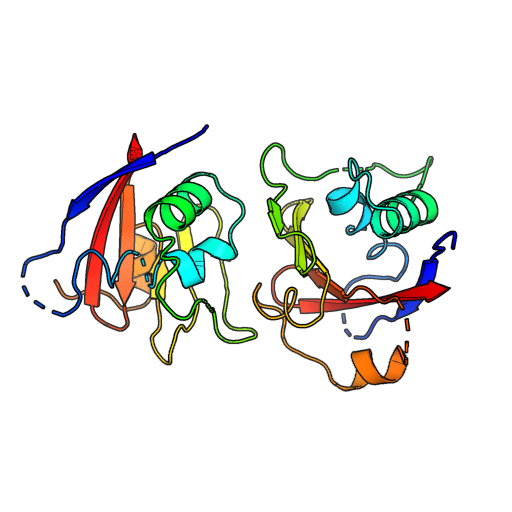7 103.112 1.00 33.26 675 GLY B C 1
ATOM 2836 O O . GLY B 1 72 ? -38.449 21.363 103.688 1.00 34.77 675 GLY B O 1
ATOM 2840 N N . SER B 1 73 ? -37.040 19.731 103.073 1.00 23.62 676 SER B N 1
ATOM 2841 C CA . SER B 1 73 ? -37.811 18.701 103.755 1.00 19.49 676 SER B CA 1
ATOM 2842 C C . SER B 1 73 ? -36.985 17.955 104.785 1.00 24.11 676 SER B C 1
ATOM 2843 O O . SER B 1 73 ? -37.348 17.938 105.964 1.00 23.43 676 SER B O 1
ATOM 2851 N N . GLY B 1 74 ? -35.926 17.279 104.367 1.00 19.24 677 GLY B N 1
ATOM 2852 C CA . GLY B 1 74 ? -35.116 16.570 105.323 1.00 17.98 677 GLY B CA 1
ATOM 2853 C C . GLY B 1 74 ? -34.141 15.631 104.652 1.00 17.01 677 GLY B C 1
ATOM 2854 O O . GLY B 1 74 ? -33.924 15.673 103.452 1.00 19.49 677 GLY B O 1
ATOM 2858 N N . ALA B 1 75 ? -33.557 14.798 105.489 1.00 16.64 678 ALA B N 1
ATOM 2859 C CA . ALA B 1 75 ? -32.602 13.782 105.079 1.00 15.64 678 ALA B CA 1
ATOM 2860 C C . ALA B 1 75 ? -32.962 12.437 105.695 1.00 15.43 678 ALA B C 1
ATOM 2861 O O . ALA B 1 75 ? -33.661 12.353 106.708 1.00 16.51 678 ALA B O 1
ATOM 2868 N N . VAL B 1 76 ? -32.434 11.374 105.102 1.00 14.92 679 VAL B N 1
ATOM 2869 C CA . VAL B 1 76 ? -32.676 10.016 105.572 1.00 14.44 679 VAL B CA 1
ATOM 2870 C C . VAL B 1 76 ? -31.427 9.187 105.301 1.00 17.84 679 VAL B C 1
ATOM 2871 O O . VAL B 1 76 ? -30.676 9.462 104.360 1.00 17.71 679 VAL B O 1
ATOM 2884 N N . ALA B 1 77 ? -31.206 8.177 106.129 1.00 15.49 680 ALA B N 1
ATOM 2885 C CA . ALA B 1 77 ? -30.229 7.149 105.819 1.00 15.28 680 ALA B CA 1
ATOM 2886 C C . ALA B 1 77 ? -30.580 5.924 106.645 1.00 18.21 680 ALA B C 1
ATOM 2887 O O . ALA B 1 77 ? -31.442 5.992 107.512 1.00 17.87 680 ALA B O 1
ATOM 2894 N N . ILE B 1 78 ? -29.927 4.801 106.353 1.00 15.12 681 ILE B N 1
ATOM 2895 C CA . ILE B 1 78 ? -29.963 3.626 107.214 1.00 14.45 681 ILE B CA 1
ATOM 2896 C C . ILE B 1 78 ? -28.769 3.689 108.154 1.00 17.27 681 ILE B C 1
ATOM 2897 O O . ILE B 1 78 ? -27.628 3.876 107.709 1.00 19.39 681 ILE B O 1
ATOM 2913 N N . VAL B 1 79 ? -29.028 3.581 109.448 1.00 16.99 682 VAL B N 1
ATOM 2914 C CA . VAL B 1 79 ? -27.996 3.625 110.479 1.00 16.94 682 VAL B CA 1
ATOM 2915 C C . VAL B 1 79 ? -28.189 2.390 111.342 1.00 18.72 682 VAL B C 1
ATOM 2916 O O . VAL B 1 79 ? -29.221 2.256 112.006 1.00 19.02 682 VAL B O 1
ATOM 2929 N N . ASN B 1 80 ? -27.193 1.501 111.362 1.00 18.69 683 ASN B N 1
ATOM 2930 C CA . ASN B 1 80 ? -27.280 0.263 112.120 1.00 22.58 683 ASN B CA 1
ATOM 2931 C C . ASN B 1 80 ? -28.632 -0.422 111.914 1.00 22.08 683 ASN B C 1
ATOM 2932 O O . ASN B 1 80 ? -29.325 -0.795 112.848 1.00 24.39 683 ASN B O 1
ATOM 2943 N N . ASN B 1 81 ? -29.001 -0.581 110.652 1.00 20.04 684 ASN B N 1
ATOM 2944 C CA . ASN B 1 81 ? -30.191 -1.317 110.223 1.00 17.83 684 ASN B CA 1
ATOM 2945 C C . ASN B 1 81 ? -31.495 -0.627 110.580 1.00 20.76 684 ASN B C 1
ATOM 2946 O O . ASN B 1 81 ? -32.547 -1.259 110.577 1.00 26.69 684 ASN B O 1
ATOM 2957 N N . LYS B 1 82 ? -31.441 0.657 110.904 1.00 18.90 685 LYS B N 1
ATOM 2958 C CA . LYS B 1 82 ? -32.621 1.460 111.187 1.00 19.10 685 LYS B CA 1
ATOM 2959 C C . LYS B 1 82 ? -32.729 2.598 110.188 1.00 16.03 685 LYS B C 1
ATOM 2960 O O . LYS B 1 82 ? -31.731 3.251 109.876 1.00 17.07 685 LYS B O 1
ATOM 2979 N N A ARG B 1 83 ? -33.945 2.852 109.707 0.53 18.21 686 ARG B N 1
ATOM 2980 N N B ARG B 1 83 ? -33.945 2.853 109.709 0.47 18.07 686 ARG B N 1
ATOM 2981 C CA A ARG B 1 83 ? -34.196 4.004 108.842 0.53 18.11 686 ARG B CA 1
ATOM 2982 C CA B ARG B 1 83 ? -34.196 4.003 108.841 0.47 18.13 686 ARG B CA 1
ATOM 2983 C C A ARG B 1 83 ? -34.389 5.232 109.718 0.53 17.28 686 ARG B C 1
ATOM 2984 C C B ARG B 1 83 ? -34.392 5.234 109.714 0.47 17.21 686 ARG B C 1
ATOM 2985 O O A ARG B 1 83 ? -35.369 5.325 110.461 0.53 21.05 686 ARG B O 1
ATOM 2986 O O B ARG B 1 83 ? -35.381 5.335 110.445 0.47 20.97 686 ARG B O 1
ATOM 3027 N N . VAL B 1 84 ? -33.446 6.156 109.649 1.00 13.69 687 VAL B N 1
ATOM 3028 C CA . VAL B 1 84 ? -33.440 7.363 110.470 1.00 14.19 687 VAL B CA 1
ATOM 3029 C C . VAL B 1 84 ? -33.746 8.550 109.553 1.00 13.86 687 VAL B C 1
ATOM 3030 O O . VAL B 1 84 ? -33.058 8.770 108.547 1.00 17.18 687 VAL B O 1
ATOM 3044 N N . THR B 1 85 ? -34.769 9.320 109.893 1.00 16.48 688 THR B N 1
ATOM 3045 C CA . THR B 1 85 ? -35.130 10.530 109.165 1.00 13.59 688 THR B CA 1
ATOM 3046 C C . THR B 1 85 ? -34.950 11.733 110.079 1.00 15.30 688 THR B C 1
ATOM 3047 O O . THR B 1 85 ? -35.196 11.658 111.295 1.00 16.74 688 THR B O 1
ATOM 3058 N N . VAL B 1 86 ? -34.539 12.855 109.488 1.00 14.15 689 VAL B N 1
ATOM 3059 C CA . VAL B 1 86 ? -34.365 14.111 110.195 1.00 15.06 689 VAL B CA 1
ATOM 3060 C C . VAL B 1 86 ? -34.930 15.197 109.282 1.00 17.33 689 VAL B C 1
ATOM 3061 O O . VAL B 1 86 ? -34.422 15.408 108.178 1.00 19.12 689 VAL B O 1
ATOM 3074 N N . GLY B 1 87 ? -35.969 15.887 109.735 1.00 15.14 690 GLY B N 1
ATOM 3075 C CA . GLY B 1 87 ? -36.484 17.001 108.958 1.00 17.43 690 GLY B CA 1
ATOM 3076 C C . GLY B 1 87 ? -37.856 17.454 109.417 1.00 19.15 690 GLY B C 1
ATOM 3077 O O . GLY B 1 87 ? -38.189 17.397 110.611 1.00 20.23 690 GLY B O 1
ATOM 3081 N N . THR B 1 88 ? -38.657 17.880 108.455 1.00 18.45 691 THR B N 1
ATOM 3082 C CA . THR B 1 88 ? -39.996 18.357 108.762 1.00 21.83 691 THR B CA 1
ATOM 3083 C C . THR B 1 88 ? -40.880 17.194 109.192 1.00 18.75 691 THR B C 1
ATOM 3084 O O . THR B 1 88 ? -40.599 16.027 108.927 1.00 21.07 691 THR B O 1
ATOM 3095 N N . LEU B 1 89 ? -41.979 17.536 109.851 1.00 21.86 692 LEU B N 1
ATOM 3096 C CA . LEU B 1 89 ? -42.917 16.510 110.283 1.00 26.62 692 LEU B CA 1
ATOM 3097 C C . LEU B 1 89 ? -43.462 15.765 109.086 1.00 26.23 692 LEU B C 1
ATOM 3098 O O . LEU B 1 89 ? -43.585 14.538 109.107 1.00 26.56 692 LEU B O 1
ATOM 3114 N N . GLU B 1 90 ? -43.769 16.500 108.017 1.00 22.97 693 GLU B N 1
ATOM 3115 C CA . GLU B 1 90 ? -44.210 15.882 106.775 1.00 26.53 693 GLU B CA 1
ATOM 3116 C C . GLU B 1 90 ? -43.178 14.878 106.280 1.00 28.92 693 GLU B C 1
ATOM 3117 O O . GLU B 1 90 ? -43.515 13.758 105.888 1.00 22.90 693 GLU B O 1
ATOM 3129 N N . TRP B 1 91 ? -41.904 15.262 106.309 1.00 20.80 694 TRP B N 1
ATOM 3130 C CA . TRP B 1 91 ? -40.846 14.384 105.819 1.00 21.53 694 TRP B CA 1
ATOM 3131 C C . TRP B 1 91 ? -40.752 13.109 106.643 1.00 19.58 694 TRP B C 1
ATOM 3132 O O . TRP B 1 91 ? -40.650 12.006 106.099 1.00 18.55 694 TRP B O 1
ATOM 3153 N N . VAL B 1 92 ? -40.769 13.245 107.966 1.00 18.59 695 VAL B N 1
ATOM 3154 C CA . VAL B 1 92 ? -40.606 12.080 108.816 1.00 17.89 695 VAL B CA 1
ATOM 3155 C C . VAL B 1 92 ? -41.815 11.178 108.679 1.00 21.51 695 VAL B C 1
ATOM 3156 O O . VAL B 1 92 ? -41.687 9.954 108.543 1.00 23.23 695 VAL B O 1
ATOM 3169 N N . LYS B 1 93 ? -43.014 11.773 108.672 1.00 20.78 696 LYS B N 1
ATOM 3170 C CA . LYS B 1 93 ? -44.212 10.974 108.569 1.00 25.00 696 LYS B CA 1
ATOM 3171 C C . LYS B 1 93 ? -44.325 10.367 107.186 1.00 28.07 696 LYS B C 1
ATOM 3172 O O . LYS B 1 93 ? -44.801 9.239 107.050 1.00 25.72 696 LYS B O 1
ATOM 3191 N N . ARG B 1 94 ? -43.866 11.088 106.155 1.00 25.60 697 ARG B N 1
ATOM 3192 C CA . ARG B 1 94 ? -43.838 10.525 104.810 1.00 27.10 697 ARG B CA 1
ATOM 3193 C C . ARG B 1 94 ? -43.042 9.229 104.736 1.00 28.87 697 ARG B C 1
ATOM 3194 O O . ARG B 1 94 ? -43.365 8.363 103.918 1.00 30.15 697 ARG B O 1
ATOM 3215 N N . HIS B 1 95 ? -41.997 9.084 105.550 1.00 22.65 698 HIS B N 1
ATOM 3216 C CA . HIS B 1 95 ? -41.179 7.876 105.579 1.00 21.43 698 HIS B CA 1
ATOM 3217 C C . HIS B 1 95 ? -41.668 6.839 106.588 1.00 27.82 698 HIS B C 1
ATOM 3218 O O . HIS B 1 95 ? -40.937 5.889 106.886 1.00 35.10 698 HIS B O 1
ATOM 3232 N N . GLY B 1 96 ? -42.873 6.988 107.107 1.00 28.60 699 GLY B N 1
ATOM 3233 C CA . GLY B 1 96 ? -43.487 5.938 107.892 1.00 34.69 699 GLY B CA 1
ATOM 3234 C C . GLY B 1 96 ? -43.334 6.084 109.383 1.00 37.17 699 GLY B C 1
ATOM 3235 O O . GLY B 1 96 ? -43.803 5.216 110.129 1.00 34.76 699 GLY B O 1
ATOM 3239 N N . ALA B 1 97 ? -42.713 7.155 109.850 1.00 25.48 700 ALA B N 1
ATOM 3240 C CA . ALA B 1 97 ? -42.493 7.337 111.283 1.00 28.51 700 ALA B CA 1
ATOM 3241 C C . ALA B 1 97 ? -43.648 8.160 111.807 1.00 36.46 700 ALA B C 1
ATOM 3242 O O . ALA B 1 97 ? -43.566 9.381 111.920 1.00 53.66 700 ALA B O 1
ATOM 3249 N N . THR B 1 98 ? -44.742 7.476 112.129 1.00 44.82 701 THR B N 1
ATOM 3250 C CA . THR B 1 98 ? -45.971 8.141 112.513 1.00 56.10 701 THR B CA 1
ATOM 3251 C C . THR B 1 98 ? -46.353 7.935 113.974 1.00 52.40 701 THR B C 1
ATOM 3252 O O . THR B 1 98 ? -47.065 8.776 114.529 1.00 51.69 701 THR B O 1
ATOM 3263 N N . GLY B 1 99 ? -45.947 6.837 114.568 1.00 61.99 702 GLY B N 1
ATOM 3264 C CA . GLY B 1 99 ? -46.299 6.596 115.956 1.00 59.43 702 GLY B CA 1
ATOM 3265 C C . GLY B 1 99 ? -45.633 7.563 116.946 1.00 61.04 702 GLY B C 1
ATOM 3266 O O . GLY B 1 99 ? -44.732 8.211 116.524 1.00 56.78 702 GLY B O 1
ATOM 3270 N N . ASN B 1 100 ? -46.098 7.693 118.206 1.00 62.90 703 ASN B N 1
ATOM 3271 C CA . ASN B 1 100 ? -45.493 8.559 119.299 1.00 59.85 703 ASN B CA 1
ATOM 3272 C C . ASN B 1 100 ? -45.122 7.693 120.514 1.00 58.71 703 ASN B C 1
ATOM 3273 O O . ASN B 1 100 ? -45.615 6.614 120.639 1.00 70.77 703 ASN B O 1
ATOM 3284 N N . SER B 1 114 ? -37.671 27.289 114.681 1.00 46.80 717 SER B N 1
ATOM 3285 C CA . SER B 1 114 ? -36.750 26.333 114.068 1.00 50.15 717 SER B CA 1
ATOM 3286 C C . SER B 1 114 ? -36.763 24.982 114.792 1.00 43.51 717 SER B C 1
ATOM 3287 O O . SER B 1 114 ? -36.206 24.830 115.884 1.00 37.87 717 SER B O 1
ATOM 3294 N N . VAL B 1 115 ? -37.384 23.992 114.158 1.00 34.58 718 VAL B N 1
ATOM 3295 C CA . VAL B 1 115 ? -37.610 22.691 114.764 1.00 41.06 718 VAL B CA 1
ATOM 3296 C C . VAL B 1 115 ? -37.309 21.630 113.722 1.00 35.35 718 VAL B C 1
ATOM 3297 O O . VAL B 1 115 ? -37.535 21.830 112.526 1.00 33.95 718 VAL B O 1
ATOM 3310 N N . VAL B 1 116 ? -36.803 20.493 114.174 1.00 26.25 719 VAL B N 1
ATOM 3311 C CA . VAL B 1 116 ? -36.744 19.317 113.325 1.00 24.21 719 VAL B CA 1
ATOM 3312 C C . VAL B 1 116 ? -37.313 18.136 114.088 1.00 25.04 719 VAL B C 1
ATOM 3313 O O . VAL B 1 116 ? -37.262 18.067 115.324 1.00 27.32 719 VAL B O 1
ATOM 3326 N N . TYR B 1 117 ? -37.826 17.184 113.324 1.00 20.21 720 TYR B N 1
ATOM 3327 C CA . TYR B 1 117 ? -38.362 15.937 113.828 1.00 20.80 720 TYR B CA 1
ATOM 3328 C C . TYR B 1 117 ? -37.443 14.793 113.435 1.00 19.72 720 TYR B C 1
ATOM 3329 O O . TYR B 1 117 ? -36.834 14.797 112.359 1.00 18.32 720 TYR B O 1
ATOM 3347 N N . ILE B 1 118 ? -37.367 13.790 114.299 1.00 17.26 721 ILE B N 1
ATOM 3348 C CA . ILE B 1 118 ? -36.509 12.633 114.072 1.00 17.15 721 ILE B CA 1
ATOM 3349 C C . ILE B 1 118 ? -37.401 11.413 114.023 1.00 16.34 721 ILE B C 1
ATOM 3350 O O . ILE B 1 118 ? -38.132 11.140 114.987 1.00 18.71 721 ILE B O 1
ATOM 3366 N N . GLY B 1 119 ? -37.339 10.665 112.932 1.00 17.28 722 GLY B N 1
ATOM 3367 C CA . GLY B 1 119 ? -38.024 9.374 112.838 1.00 18.28 722 GLY B CA 1
ATOM 3368 C C . GLY B 1 119 ? -37.014 8.241 112.923 1.00 17.78 722 GLY B C 1
ATOM 3369 O O . GLY B 1 119 ? -35.914 8.363 112.404 1.00 17.05 722 GLY B O 1
ATOM 3373 N N . VAL B 1 120 ? -37.381 7.148 113.578 1.00 17.21 723 VAL B N 1
ATOM 3374 C CA . VAL B 1 120 ? -36.595 5.918 113.595 1.00 17.06 723 VAL B CA 1
ATOM 3375 C C . VAL B 1 120 ? -37.555 4.789 113.258 1.00 18.44 723 VAL B C 1
ATOM 3376 O O . VAL B 1 120 ? -38.446 4.466 114.051 1.00 21.23 723 VAL B O 1
ATOM 3389 N N . ASP B 1 121 ? -37.378 4.198 112.078 1.00 20.43 724 ASP B N 1
ATOM 3390 C CA . ASP B 1 121 ? -38.320 3.194 111.578 1.00 26.19 724 ASP B CA 1
ATOM 3391 C C . ASP B 1 121 ? -39.756 3.719 111.639 1.00 28.71 724 ASP B C 1
ATOM 3392 O O . ASP B 1 121 ? -40.022 4.746 111.013 1.00 27.34 724 ASP B O 1
ATOM 3401 N N . ASN B 1 122 ? -40.696 3.054 112.330 1.00 27.82 725 ASN B N 1
ATOM 3402 C CA . ASN B 1 122 ? -42.100 3.464 112.292 1.00 29.34 725 ASN B CA 1
ATOM 3403 C C . ASN B 1 122 ? -42.473 4.435 113.416 1.00 24.39 725 ASN B C 1
ATOM 3404 O O . ASN B 1 122 ? -43.668 4.647 113.695 1.00 28.29 725 ASN B O 1
ATOM 3415 N N . THR B 1 123 ? -41.487 5.042 114.058 1.00 25.75 726 THR B N 1
ATOM 3416 C CA . THR B 1 123 ? -41.705 5.776 115.292 1.00 25.19 726 THR B CA 1
ATOM 3417 C C . THR B 1 123 ? -41.236 7.211 115.119 1.00 22.51 726 THR B C 1
ATOM 3418 O O . THR B 1 123 ? -40.106 7.442 114.706 1.00 22.32 726 THR B O 1
ATOM 3429 N N . LEU B 1 124 ? -42.071 8.165 115.518 1.00 25.07 727 LEU B N 1
ATOM 3430 C CA . LEU B 1 124 ? -41.587 9.529 115.725 1.00 25.50 727 LEU B CA 1
ATOM 3431 C C . LEU B 1 124 ? -40.830 9.549 117.039 1.00 21.94 727 LEU B C 1
ATOM 3432 O O . LEU B 1 124 ? -41.427 9.350 118.102 1.00 26.85 727 LEU B O 1
ATOM 3448 N N . ALA B 1 125 ? -39.517 9.752 116.957 1.00 21.43 728 ALA B N 1
ATOM 3449 C CA . ALA B 1 125 ? -38.655 9.490 118.107 1.00 22.53 728 ALA B CA 1
ATOM 3450 C C . ALA B 1 125 ? -38.310 10.740 118.897 1.00 23.49 728 ALA B C 1
ATOM 3451 O O . ALA B 1 125 ? -38.020 10.626 120.090 1.00 23.85 728 ALA B O 1
ATOM 3458 N N . ALA B 1 126 ? -38.324 11.919 118.278 1.00 21.98 729 ALA B N 1
ATOM 3459 C CA . ALA B 1 126 ? -37.943 13.151 118.958 1.00 24.00 729 ALA B CA 1
ATOM 3460 C C . ALA B 1 126 ? -38.356 14.370 118.151 1.00 24.72 729 ALA B C 1
ATOM 3461 O O . ALA B 1 126 ? -38.483 14.327 116.919 1.00 22.14 729 ALA B O 1
ATOM 3468 N N . VAL B 1 127 ? -38.507 15.476 118.873 1.00 24.13 730 VAL B N 1
ATOM 3469 C CA . VAL B 1 127 ? -38.582 16.807 118.297 1.00 24.98 730 VAL B CA 1
ATOM 3470 C C . VAL B 1 127 ? -37.422 17.602 118.867 1.00 33.43 730 VAL B C 1
ATOM 3471 O O . VAL B 1 127 ? -37.198 17.591 120.087 1.00 31.02 730 VAL B O 1
ATOM 3484 N N . ILE B 1 128 ? -36.652 18.247 117.991 1.00 27.89 731 ILE B N 1
ATOM 3485 C CA . ILE B 1 128 ? -35.478 19.010 118.397 1.00 25.78 731 ILE B CA 1
ATOM 3486 C C . ILE B 1 128 ? -35.699 20.468 118.041 1.00 27.74 731 ILE B C 1
ATOM 3487 O O . ILE B 1 128 ? -36.001 20.785 116.893 1.00 27.76 731 ILE B O 1
ATOM 3503 N N . ARG B 1 129 ? -35.547 21.350 119.016 1.00 29.38 732 ARG B N 1
ATOM 3504 C CA . ARG B 1 129 ? -35.588 22.786 118.798 1.00 31.87 732 ARG B CA 1
ATOM 3505 C C . ARG B 1 129 ? -34.170 23.343 118.756 1.00 32.80 732 ARG B C 1
ATOM 3506 O O . ARG B 1 129 ? -33.232 22.774 119.325 1.00 30.85 732 ARG B O 1
ATOM 3527 N N . PHE B 1 130 ? -34.031 24.472 118.070 1.00 36.55 733 PHE B N 1
ATOM 3528 C CA . PHE B 1 130 ? -32.765 25.165 117.902 1.00 35.55 733 PHE B CA 1
ATOM 3529 C C . PHE B 1 130 ? -32.943 26.650 118.168 1.00 39.26 733 PHE B C 1
ATOM 3530 O O . PHE B 1 130 ? -34.004 27.219 117.901 1.00 46.45 733 PHE B O 1
ATOM 3547 N N . GLU B 1 131 ? -31.868 27.274 118.638 1.00 45.50 734 GLU B N 1
ATOM 3548 C CA . GLU B 1 131 ? -31.862 28.684 119.006 1.00 55.90 734 GLU B CA 1
ATOM 3549 C C . GLU B 1 131 ? -30.504 29.266 118.646 1.00 74.49 734 GLU B C 1
ATOM 3550 O O . GLU B 1 131 ? -29.677 28.575 118.048 1.00 57.70 734 GLU B O 1
#

InterPro domains:
  IPR001757 P-type ATPase [TIGR01494] (355-618)
  IPR001757 P-type ATPase [TIGR01494] (636-885)
  IPR006121 Heavy metal-associated domain, HMA [PF00403] (152-208)
  IPR006121 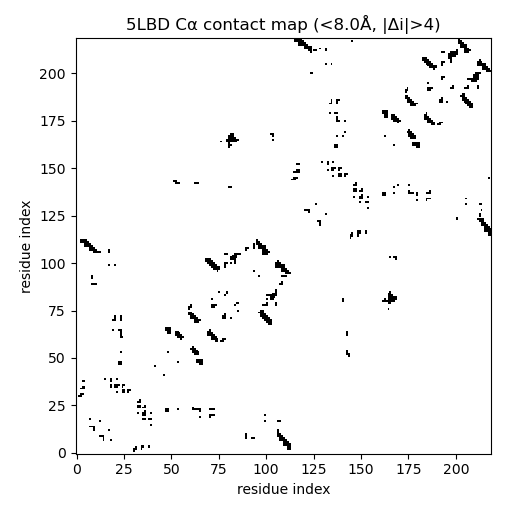Heavy metal-associated domain, HMA [PS50846] (148-222)
  IPR006121 Heavy metal-associated domain, HMA [cd00371] (152-207)
  IPR008250 P-type ATPase, A domain superfamily [SSF81653] (397-485)
  IPR017969 Heavy-metal-associated, conserved site [PS01047] (154-183)
  IPR018303 P-type ATPase, phosphorylation site [PS00154] (598-604)
  IPR023214 HAD superfamily [G3DSA:3.40.50.1000] (588-856)
  IPR023298 P-type ATPase, transmembrane domain superfamily [SSF81665] (373-893)
  IPR023299 P-type ATPase, cytoplasmic domain N [G3DSA:3.40.1110.10] (607-737)
  IPR027256 P-type ATPase, subfamily IB [TIGR01525] (318-915)
  IPR036163 Heavy metal-associated domain superfamily [SSF55008] (149-204)
  IPR036412 HAD-like superfamily [SSF56784] (594-912)
  IPR044492 P-type ATPase, haloacid dehalogenase domain [SFLDF00027] (579-858)
  IPR059000 P-type ATPase, A domain [PF00122] (383-486)

GO terms:
  GO:0035434 copper ion transmembrane transport (P, IMP)
  GO:0009767 photosynthetic electron transport chain (P, IMP)
  GO:0009941 chloroplast envelope (C, IDA)
  GO:0016531 copper chaperone activity (F, IDA)
  GO:0055070 copper ion homeostasis (P, IDA)
  GO:0005375 copper ion transmembrane transporter activity (F, IMP)
  GO:0005886 plasma membrane (C, HDA)
  GO:0009507 chloroplast (C, HDA)
  GO:0009536 plastid (C, HDA)
  GO:0009570 chloroplast stroma (C, HDA)
  GO:0009941 chloroplast envelope (C, HDA)
  GO:0005515 protein binding (F, IPI)

Radius of gyration: 18.29 Å; Cα contacts (8 Å, |Δi|>4): 528; chains: 2; bounding box: 52×33×46 Å

Secondary structure (DSSP, 8-state):
----EEEEE-----HHHH--HHHHHTT--SHHHHHHHHHH--TTS---BPTT--EEETTTEEEEEETTEEEEEE-HHHHHHTTPPP-HHHHHHH--EEEEEETTEEEEEEEE-/----EEEEE------HHHH--HHHHHTT--SHHHHHHHHHH--TTS---B-TT--EEETTTEEEEEETTEEEEEE-HHHHHHTT--B--EEEEEETTEEEEEEEE-

Nearest PDB structures (foldseek):
  5lbd-assembly1_A  TM=1.005E+00  e=9.543E-22  Arabidopsis thaliana
  5lbd-assembly2_B  TM=9.347E-01  e=4.606E-18  Arabidopsis thaliana
  5lbk-assembly1_A  TM=8.495E-01  e=2.866E-09  Arabidopsis thaliana
  5lbk-assembly2_B  TM=8.280E-01  e=4.906E-09  Arabidopsis thaliana
  3sky-assembly1_A  TM=7.792E-01  e=2.318E-08  Archaeoglobus fulgidus DSM 4304

Solvent-accessible surface area: 11892 Å² total

Organism: Arabidopsis thaliana (NCBI:txid3702)

Sequence (219 aa):
SHPVVVTEVIIPTWSEVVEVLLAAAVESNTTHPVGKAIVKAARARNCQTKAEDGTTFTEEPGSGAVAIVNNKRVTVGTLEWVVKRHGATGNSLLALAAHSSVVVYIGVDNTLAAVIRFESHPVVTEVIIPETWSEEVEVVLLAAAVESNTTTHPVGKAIVKAARARNCQTKAEDGTFTTEEPGSGAVAIVNNKRRVTVGTLEWVKRHGATGNSVVYIGVDNTLAAVIRFE

Foldseek 3Di:
DQKAWDDKFFPQPDSLRQLLLLQLLVPPPDRVNVNSVVVNDDVPDDDHFDPPAWDADPQAWIWTQDPNKIKIKGDPVNQVVQAADDDVVQVVVCPCKIWIHTRNHRTIIIHID/DQKAWDDKDFFVADDPLRQLCLLQQLVPDDDNVSVRSVVVNDDPVDDDHFDPPAWDADPPAWIWGQDPNWIKIKGDPCNQVVQQADDGVKIWIRTHNHGTMIIDID